Protein AF-A0A154MRH7-F1 (afdb_monomer)

Organism: NCBI:txid546365

Foldseek 3Di:
DDDDDPPPPPLDPDDDAQLSLLCSLVVLQVLAPDDLVRLCVVQVNDSVLSVVSNDSVDDDHDPDLVSVLSSSVSSPDDPVVSVSSSVVSVVRVVVVVVVVVVVVVVVVVPDPDDDDPPPVVVVVVVVVVVVVVVVVVVVVVVPDDDDDDPDDPVVVCVPPPPPPPCPPPPCDVVNVVCVQVVDPVSVVVVVVVVVVVVVVVVVVVVVLVVCCVPPVPCNVVVVCVVCVVVVVVVVVPPDDDPPDDDDD

Nearest PDB structures (foldseek):
  2wus-assembly1_R  TM=6.451E-01  e=1.529E-01  Thermotoga maritima
  4z59-assembly1_A  TM=8.121E-01  e=5.171E-01  Escherichia coli K-12
  2b5a-assembly1_A  TM=7.054E-01  e=3.320E-01  [Bacillus] caldolyticus
  6b9r-assembly1_D  TM=7.618E-01  e=4.629E-01  Streptomyces albus
  4yg7-assembly1_E  TM=7.705E-01  e=1.481E+00  Escherichia coli K-12

Mean predicted aligned error: 17.88 Å

Structure (mmCIF, N/CA/C/O backbone):
data_AF-A0A154MRH7-F1
#
_entry.id   AF-A0A154MRH7-F1
#
loop_
_atom_site.group_PDB
_atom_site.id
_atom_site.type_symbol
_atom_site.label_atom_id
_atom_site.label_alt_id
_atom_site.label_comp_id
_atom_site.label_asym_id
_atom_site.label_entity_id
_atom_site.label_seq_id
_atom_site.pdbx_PDB_ins_code
_atom_site.Cartn_x
_atom_site.Cartn_y
_atom_site.Cartn_z
_atom_site.occupancy
_atom_site.B_iso_or_equiv
_atom_site.auth_seq_id
_atom_site.auth_comp_id
_atom_site.auth_asym_id
_atom_site.auth_atom_id
_atom_site.pdbx_PDB_model_num
ATOM 1 N N . MET A 1 1 ? -8.499 -12.985 -27.531 1.00 32.81 1 MET A N 1
ATOM 2 C CA . MET A 1 1 ? -9.732 -13.651 -27.066 1.00 32.81 1 MET A CA 1
ATOM 3 C C . MET A 1 1 ? -9.938 -13.246 -25.619 1.00 32.81 1 MET A C 1
ATOM 5 O O . MET A 1 1 ? -9.089 -13.548 -24.796 1.00 32.81 1 MET A O 1
ATOM 9 N N . THR A 1 2 ? -10.973 -12.460 -25.346 1.00 36.97 2 THR A N 1
ATOM 10 C CA . THR A 1 2 ? -11.286 -11.882 -24.033 1.00 36.97 2 THR A CA 1
ATOM 11 C C . THR A 1 2 ? -12.357 -12.735 -23.362 1.00 36.97 2 THR A C 1
ATOM 13 O O . THR A 1 2 ? -13.527 -12.674 -23.723 1.00 36.97 2 THR A O 1
ATOM 16 N N . THR A 1 3 ? -11.955 -13.580 -22.420 1.00 36.59 3 THR A N 1
ATOM 17 C CA . THR A 1 3 ? -12.869 -14.328 -21.551 1.00 36.59 3 THR A CA 1
ATOM 18 C C . THR A 1 3 ? -13.294 -13.417 -20.404 1.00 36.59 3 THR A C 1
ATOM 20 O O . THR A 1 3 ? -12.508 -13.132 -19.507 1.00 36.59 3 THR A O 1
ATOM 23 N N . THR A 1 4 ? -14.527 -12.916 -20.452 1.00 37.72 4 THR A N 1
ATOM 24 C CA . THR A 1 4 ? -15.097 -12.053 -19.410 1.00 37.72 4 THR A CA 1
ATOM 25 C C . THR A 1 4 ? -15.820 -12.919 -18.378 1.00 37.72 4 THR A C 1
ATOM 27 O O . THR A 1 4 ? -16.922 -13.402 -18.635 1.00 37.72 4 THR A O 1
ATOM 30 N N . ILE A 1 5 ? -15.204 -13.136 -17.213 1.00 56.84 5 ILE A N 1
ATOM 31 C CA . ILE A 1 5 ? -15.863 -13.738 -16.046 1.00 56.84 5 ILE A CA 1
ATOM 32 C C . ILE A 1 5 ? -16.550 -12.602 -15.263 1.00 56.84 5 ILE A C 1
ATOM 34 O O . ILE A 1 5 ? -15.882 -11.645 -14.864 1.00 56.84 5 ILE A O 1
ATOM 38 N N . PRO A 1 6 ? -17.877 -12.648 -15.045 1.00 42.94 6 PRO A N 1
ATOM 39 C CA . PRO A 1 6 ? -18.600 -11.573 -14.374 1.00 42.94 6 PRO A CA 1
ATOM 40 C C . PRO A 1 6 ? -18.195 -11.497 -12.896 1.00 42.94 6 PRO A C 1
ATOM 42 O O . PRO A 1 6 ? -18.484 -12.399 -12.113 1.00 42.94 6 PRO A O 1
ATOM 45 N N . GLY A 1 7 ? -17.521 -10.408 -12.522 1.00 57.69 7 GLY A N 1
ATOM 46 C CA . GLY A 1 7 ? -17.057 -10.142 -11.155 1.00 57.69 7 GLY A CA 1
ATOM 47 C C . GLY A 1 7 ? -15.536 -10.105 -10.991 1.00 57.69 7 GLY A C 1
ATOM 48 O O . GLY A 1 7 ? -15.064 -9.625 -9.962 1.00 57.69 7 GLY A O 1
ATOM 49 N N . GLU A 1 8 ? -14.767 -10.531 -11.995 1.00 58.28 8 GLU A N 1
ATOM 50 C CA . GLU A 1 8 ? -13.346 -10.194 -12.074 1.00 58.28 8 GLU A CA 1
ATOM 51 C C . GLU A 1 8 ? -13.219 -8.772 -12.616 1.00 58.28 8 GLU A C 1
ATOM 53 O O . GLU A 1 8 ? -13.644 -8.471 -13.731 1.00 58.28 8 GLU A O 1
ATOM 58 N N . GLN A 1 9 ? -12.660 -7.872 -11.807 1.00 59.12 9 GLN A N 1
ATOM 59 C CA . GLN A 1 9 ? -12.260 -6.555 -12.283 1.00 59.12 9 GLN A CA 1
ATOM 60 C C . GLN A 1 9 ? -11.291 -6.759 -13.448 1.00 59.12 9 GLN A C 1
ATOM 62 O O . GLN A 1 9 ? -10.183 -7.271 -13.270 1.00 59.12 9 GLN A O 1
ATOM 67 N N . GLN A 1 10 ? -11.737 -6.396 -14.649 1.00 65.88 10 GLN A N 1
ATOM 68 C CA . GLN A 1 10 ? -10.941 -6.453 -15.864 1.00 65.88 10 GLN A CA 1
ATOM 69 C C . GLN A 1 10 ? -9.913 -5.317 -15.818 1.00 65.88 10 GLN A C 1
ATOM 71 O O . GLN A 1 10 ? -10.060 -4.283 -16.464 1.00 65.88 10 GLN A O 1
ATOM 76 N N . LEU A 1 11 ? -8.889 -5.486 -14.982 1.00 72.19 11 LEU A N 1
ATOM 77 C CA . LEU A 1 11 ? -7.717 -4.627 -14.968 1.00 72.19 11 LEU A CA 1
ATOM 78 C C . LEU A 1 11 ? -7.008 -4.796 -16.311 1.00 72.19 11 LEU A C 1
ATOM 80 O O . LEU A 1 11 ? -6.511 -5.869 -16.648 1.00 72.19 11 LEU A O 1
ATOM 84 N N . VAL A 1 12 ? -7.015 -3.730 -17.107 1.00 79.62 12 VAL A N 1
ATOM 85 C CA . VAL A 1 12 ? -6.275 -3.672 -18.366 1.00 79.62 12 VAL A CA 1
ATOM 86 C C . VAL A 1 12 ? -4.794 -3.515 -18.024 1.00 79.62 12 VAL A C 1
ATOM 88 O O . VAL A 1 12 ? -4.348 -2.439 -17.612 1.00 79.62 12 VAL A O 1
ATOM 91 N N . PHE A 1 13 ? -4.046 -4.612 -18.147 1.00 84.50 13 PHE A N 1
ATOM 92 C CA . PHE A 1 13 ? -2.605 -4.672 -17.903 1.00 84.50 13 PHE A CA 1
ATOM 93 C C . PHE A 1 13 ? -1.824 -4.243 -19.148 1.00 84.50 13 PHE A C 1
ATOM 95 O O . PHE A 1 13 ? -1.143 -5.053 -19.767 1.00 84.50 13 PHE A O 1
ATOM 102 N N . ASP A 1 14 ? -1.920 -2.960 -19.493 1.00 90.00 14 ASP A N 1
ATOM 103 C CA . ASP A 1 14 ? -1.129 -2.355 -20.565 1.00 90.00 14 ASP A CA 1
ATOM 104 C C . ASP A 1 14 ? -0.216 -1.260 -19.999 1.00 90.00 14 ASP A C 1
ATOM 106 O O . ASP A 1 14 ? -0.658 -0.377 -19.256 1.00 90.00 14 ASP A O 1
ATOM 110 N N . ALA A 1 15 ? 1.071 -1.358 -20.334 1.00 91.69 15 ALA A N 1
ATOM 111 C CA . ALA A 1 15 ? 2.103 -0.362 -20.068 1.00 91.69 15 ALA A CA 1
ATOM 112 C C . ALA A 1 15 ? 3.249 -0.531 -21.080 1.00 91.69 15 ALA A C 1
ATOM 114 O O . ALA A 1 15 ? 3.762 -1.634 -21.295 1.00 91.69 15 ALA A O 1
ATOM 115 N N . SER A 1 16 ? 3.619 0.574 -21.717 1.00 94.31 16 SER A N 1
ATOM 116 C CA . SER A 1 16 ? 4.621 0.667 -22.779 1.00 94.31 16 SER A CA 1
ATOM 117 C C . SER A 1 16 ? 5.978 1.176 -22.286 1.00 94.31 16 SER A C 1
ATOM 119 O O . SER A 1 16 ? 6.998 0.853 -22.897 1.00 94.31 16 SER A O 1
ATOM 121 N N . ASP A 1 17 ? 6.015 1.893 -21.158 1.00 95.56 17 ASP A N 1
ATOM 122 C CA . ASP A 1 17 ? 7.236 2.420 -20.545 1.00 95.56 17 ASP A CA 1
ATOM 123 C C . ASP A 1 17 ? 7.300 2.183 -19.015 1.00 95.56 17 ASP A C 1
ATOM 125 O O . ASP A 1 17 ? 6.410 1.599 -18.389 1.00 95.56 17 ASP A O 1
ATOM 129 N N . ALA A 1 18 ? 8.393 2.647 -18.399 1.00 95.62 18 ALA A N 1
ATOM 130 C CA . ALA A 1 18 ? 8.609 2.586 -16.954 1.00 95.62 18 ALA A CA 1
ATOM 131 C C . ALA A 1 18 ? 7.584 3.396 -16.136 1.00 95.62 18 ALA A C 1
ATOM 133 O O . ALA A 1 18 ? 7.201 2.989 -15.036 1.00 95.62 18 ALA A O 1
ATOM 134 N N . THR A 1 19 ? 7.174 4.551 -16.652 1.00 95.75 19 THR A N 1
ATOM 135 C CA . THR A 1 19 ? 6.260 5.499 -16.009 1.00 95.75 19 THR A CA 1
ATOM 136 C C . THR A 1 19 ? 4.840 4.942 -15.975 1.00 95.75 19 THR A C 1
ATOM 138 O O . THR A 1 19 ? 4.201 4.923 -14.925 1.00 95.75 19 THR A O 1
ATOM 141 N N . GLU A 1 20 ? 4.371 4.402 -17.095 1.00 95.94 20 GLU A N 1
ATOM 142 C CA . GLU A 1 20 ? 3.106 3.699 -17.261 1.00 95.94 20 GLU A CA 1
ATOM 143 C C . GLU A 1 20 ? 3.070 2.429 -16.414 1.00 95.94 20 GLU A C 1
ATOM 145 O O . GLU A 1 20 ? 2.041 2.131 -15.808 1.00 95.94 20 GLU A O 1
ATOM 150 N N . PHE A 1 21 ? 4.196 1.717 -16.282 1.00 97.25 21 PHE A N 1
ATOM 151 C CA . PHE A 1 21 ? 4.293 0.582 -15.364 1.00 97.25 21 PHE A CA 1
ATOM 152 C C . PHE A 1 21 ? 4.095 1.005 -13.903 1.00 97.25 21 PHE A C 1
ATOM 154 O O . PHE A 1 21 ? 3.341 0.374 -13.163 1.00 97.25 21 PHE A O 1
ATOM 161 N N . ARG A 1 22 ? 4.719 2.105 -13.473 1.00 97.06 22 ARG A N 1
ATOM 162 C CA . ARG A 1 22 ? 4.507 2.666 -12.127 1.00 97.06 22 ARG A CA 1
ATOM 163 C C . ARG A 1 22 ? 3.073 3.157 -11.941 1.00 97.06 22 ARG A C 1
ATOM 165 O O . ARG A 1 22 ? 2.478 2.898 -10.900 1.00 97.06 22 ARG A O 1
ATOM 172 N N . ALA A 1 23 ? 2.481 3.777 -12.961 1.00 95.94 23 ALA A N 1
ATOM 173 C CA . ALA A 1 23 ? 1.078 4.181 -12.948 1.00 95.94 23 ALA A CA 1
ATOM 174 C C . ALA A 1 23 ? 0.130 2.972 -12.858 1.00 95.94 23 ALA A C 1
ATOM 176 O O . ALA A 1 23 ? -0.886 3.032 -12.167 1.00 95.94 23 ALA A O 1
ATOM 177 N N . LEU A 1 24 ? 0.462 1.848 -13.502 1.00 96.94 24 LEU A N 1
ATOM 178 C CA . LEU A 1 24 ? -0.246 0.576 -13.344 1.00 96.94 24 LEU A CA 1
ATOM 179 C C . LEU A 1 24 ? -0.170 0.073 -11.895 1.00 96.94 24 LEU A C 1
ATOM 181 O O . LEU A 1 24 ? -1.204 -0.270 -11.326 1.00 96.94 24 LEU A O 1
ATOM 185 N N . LEU A 1 25 ? 1.010 0.095 -11.265 1.00 97.44 25 LEU A N 1
ATOM 186 C CA . LEU A 1 25 ? 1.150 -0.245 -9.841 1.00 97.44 25 LEU A CA 1
ATOM 187 C C . LEU A 1 25 ? 0.357 0.710 -8.934 1.00 97.44 25 LEU A C 1
ATOM 189 O O . LEU A 1 25 ? -0.222 0.268 -7.943 1.00 97.44 25 LEU A O 1
ATOM 193 N N . GLY A 1 26 ? 0.294 1.997 -9.283 1.00 96.75 26 GLY A N 1
ATOM 194 C CA . GLY A 1 26 ? -0.527 2.996 -8.599 1.00 96.75 26 GLY A CA 1
ATOM 195 C C . GLY A 1 26 ? -2.025 2.696 -8.681 1.00 96.75 26 GLY A C 1
ATOM 196 O O . GLY A 1 26 ? -2.709 2.764 -7.663 1.00 96.75 26 GLY A O 1
ATOM 197 N N . ARG A 1 27 ? -2.526 2.284 -9.853 1.00 96.12 27 ARG A N 1
ATOM 198 C CA . ARG A 1 27 ? -3.922 1.841 -10.038 1.00 96.12 27 ARG A CA 1
ATOM 199 C C . ARG A 1 27 ? -4.232 0.589 -9.217 1.00 96.12 27 ARG A C 1
ATOM 201 O O . ARG A 1 27 ? -5.186 0.588 -8.451 1.00 96.12 27 ARG A O 1
ATOM 208 N N . ILE A 1 28 ? -3.361 -0.422 -9.285 1.00 96.50 28 ILE A N 1
ATOM 209 C CA . ILE A 1 28 ? -3.472 -1.647 -8.474 1.00 96.50 28 ILE A CA 1
ATOM 210 C C . ILE A 1 28 ? -3.523 -1.324 -6.972 1.00 96.50 28 ILE A C 1
ATOM 212 O O . ILE A 1 28 ? -4.264 -1.953 -6.218 1.00 96.50 28 ILE A O 1
ATOM 216 N N . LEU A 1 29 ? -2.728 -0.351 -6.518 1.00 96.62 29 LEU A N 1
ATOM 217 C CA . LEU A 1 29 ? -2.750 0.097 -5.129 1.00 96.62 29 LEU A CA 1
ATOM 218 C C . LEU A 1 29 ? -4.045 0.839 -4.777 1.00 96.62 29 LEU A C 1
ATOM 220 O O . LEU A 1 29 ? -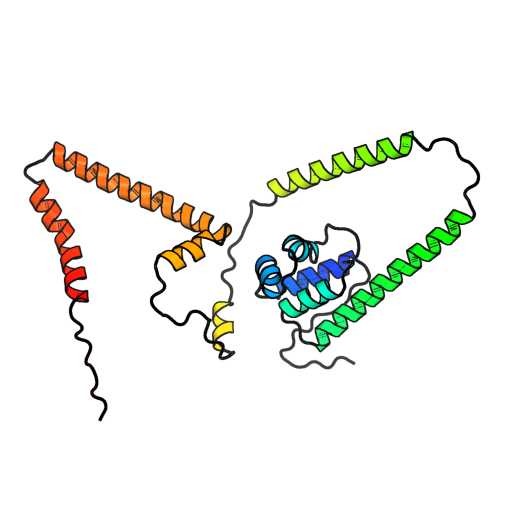4.562 0.631 -3.684 1.00 96.62 29 LEU A O 1
ATOM 224 N N . ALA A 1 30 ? -4.553 1.691 -5.668 1.00 95.50 30 ALA A N 1
ATOM 225 C CA . ALA A 1 30 ? -5.795 2.433 -5.457 1.00 95.50 30 ALA A CA 1
ATOM 226 C C . ALA A 1 30 ? -7.013 1.502 -5.325 1.00 95.50 30 ALA A C 1
ATOM 228 O O . ALA A 1 30 ? -7.899 1.771 -4.516 1.00 95.50 30 ALA A O 1
ATOM 229 N N . ASP A 1 31 ? -7.013 0.385 -6.056 1.00 94.69 31 ASP A N 1
ATOM 230 C CA . ASP A 1 31 ? -8.055 -0.646 -5.974 1.00 94.69 31 ASP A CA 1
ATOM 231 C C . ASP A 1 31 ? -7.903 -1.554 -4.736 1.00 94.69 31 ASP A C 1
ATOM 233 O O . ASP A 1 31 ? -8.844 -2.234 -4.319 1.00 94.69 31 ASP A O 1
ATOM 237 N N . SER A 1 32 ? -6.720 -1.564 -4.116 1.00 94.94 32 SER A N 1
ATOM 238 C CA . SER A 1 32 ? -6.425 -2.367 -2.931 1.00 94.94 32 SER A CA 1
ATOM 239 C C . SER A 1 32 ? -6.956 -1.707 -1.647 1.00 94.94 32 SER A C 1
ATOM 241 O O . SER A 1 32 ? -6.789 -0.508 -1.432 1.00 94.94 32 SER A O 1
ATOM 243 N N . PRO A 1 33 ? -7.501 -2.487 -0.690 1.00 94.56 33 PRO A N 1
ATOM 244 C CA . PRO A 1 33 ? -7.924 -1.966 0.613 1.00 94.56 33 PRO A CA 1
ATOM 245 C C . PRO A 1 33 ? -6.748 -1.651 1.559 1.00 94.56 33 PRO A C 1
ATOM 247 O O . PRO A 1 33 ? -6.967 -1.240 2.701 1.00 94.56 33 PRO A O 1
ATOM 250 N N . LEU A 1 34 ? -5.505 -1.907 1.138 1.00 95.44 34 LEU A N 1
ATOM 251 C CA . LEU A 1 34 ? -4.301 -1.757 1.953 1.00 95.44 34 LEU A CA 1
ATOM 252 C C . LEU A 1 34 ? -3.495 -0.520 1.558 1.00 95.44 34 LEU A C 1
ATOM 254 O O . LEU A 1 34 ? -3.206 -0.294 0.388 1.00 95.44 34 LEU A O 1
ATOM 258 N N . SER A 1 35 ? -3.024 0.213 2.564 1.00 97.25 35 SER A N 1
ATOM 259 C CA . SER A 1 35 ? -2.021 1.269 2.396 1.00 97.25 35 SER A CA 1
ATOM 260 C C . SER A 1 35 ? -0.609 0.702 2.179 1.00 97.25 35 SER A C 1
ATOM 262 O O . SER A 1 35 ? -0.293 -0.393 2.649 1.00 97.25 35 SER A O 1
ATOM 264 N N . CYS A 1 36 ? 0.299 1.487 1.580 1.00 97.62 36 CYS A N 1
ATOM 265 C CA . CYS A 1 36 ? 1.721 1.125 1.435 1.00 97.62 36 CYS A CA 1
ATOM 266 C C . CYS A 1 36 ? 2.376 0.692 2.759 1.00 97.62 36 CYS A C 1
ATOM 268 O O . CYS A 1 36 ? 3.171 -0.246 2.783 1.00 97.62 36 CYS A O 1
ATOM 270 N N . GLY A 1 37 ? 2.030 1.344 3.876 1.00 96.06 37 GLY A N 1
ATOM 271 C CA . GLY A 1 37 ? 2.538 0.968 5.199 1.00 96.06 37 GLY A CA 1
ATOM 272 C C . GLY A 1 37 ? 2.095 -0.436 5.622 1.00 96.06 37 GLY A C 1
ATOM 273 O O . GLY A 1 37 ? 2.907 -1.222 6.100 1.00 96.06 37 GLY A O 1
ATOM 274 N N . GLN A 1 38 ? 0.831 -0.787 5.378 1.00 97.00 38 GLN A N 1
ATOM 275 C CA . GLN A 1 38 ? 0.314 -2.133 5.646 1.00 97.00 38 GLN A CA 1
ATOM 276 C C . GLN A 1 38 ? 0.911 -3.175 4.695 1.00 97.00 38 GLN A C 1
ATOM 278 O O . GLN A 1 38 ? 1.210 -4.284 5.128 1.00 97.00 38 GLN A O 1
ATOM 283 N N . ILE A 1 39 ? 1.130 -2.823 3.425 1.00 97.88 39 ILE A N 1
ATOM 284 C CA . ILE A 1 39 ? 1.801 -3.692 2.448 1.00 97.88 39 ILE A CA 1
ATOM 285 C C . ILE A 1 39 ? 3.235 -3.995 2.892 1.00 97.88 39 ILE A C 1
ATOM 287 O O . ILE A 1 39 ? 3.648 -5.154 2.857 1.00 97.88 39 ILE A O 1
ATOM 291 N N . SER A 1 40 ? 3.971 -2.992 3.376 1.00 98.06 40 SER A N 1
ATOM 292 C CA . SER A 1 40 ? 5.319 -3.170 3.930 1.00 98.06 40 SER A CA 1
ATOM 293 C C . SER A 1 40 ? 5.325 -4.163 5.094 1.00 98.06 40 SER A C 1
ATOM 295 O O . SER A 1 40 ? 6.101 -5.113 5.074 1.00 98.06 40 SER A O 1
ATOM 297 N N . ILE A 1 41 ? 4.395 -4.029 6.045 1.00 97.31 41 ILE A N 1
ATOM 298 C CA . ILE A 1 41 ? 4.267 -4.965 7.175 1.00 97.31 41 ILE A CA 1
ATOM 299 C C . ILE A 1 41 ? 3.900 -6.376 6.690 1.00 97.31 41 ILE A C 1
ATOM 301 O O . ILE A 1 41 ? 4.494 -7.355 7.130 1.00 97.31 41 ILE A O 1
ATOM 305 N N . LYS A 1 42 ? 2.942 -6.490 5.762 1.00 96.88 42 LYS A N 1
ATOM 306 C CA . LYS A 1 42 ? 2.430 -7.775 5.258 1.00 96.88 42 LYS A CA 1
ATOM 307 C C . LYS A 1 42 ? 3.472 -8.565 4.465 1.00 96.88 42 LYS A C 1
ATOM 309 O O . LYS A 1 42 ? 3.446 -9.790 4.478 1.00 96.88 42 LYS A O 1
ATOM 314 N N . THR A 1 43 ? 4.350 -7.874 3.746 1.00 97.38 43 THR A N 1
ATOM 315 C CA . THR A 1 43 ? 5.355 -8.492 2.864 1.00 97.38 43 THR A CA 1
ATOM 316 C C . THR A 1 43 ? 6.750 -8.550 3.473 1.00 97.38 43 THR A C 1
ATOM 318 O O . THR A 1 43 ? 7.601 -9.262 2.951 1.00 97.38 43 THR A O 1
ATOM 321 N N . GLY A 1 44 ? 7.009 -7.789 4.539 1.00 96.69 44 GLY A N 1
ATOM 322 C CA . GLY A 1 44 ? 8.345 -7.607 5.103 1.00 96.69 44 GLY A CA 1
ATOM 323 C C . GLY A 1 44 ? 9.265 -6.710 4.265 1.00 96.69 44 GLY A C 1
ATOM 324 O O . GLY A 1 44 ? 10.441 -6.582 4.597 1.00 96.69 44 GLY A O 1
ATOM 325 N N . MET A 1 45 ? 8.776 -6.079 3.187 1.00 97.69 45 MET A N 1
ATOM 326 C CA . MET A 1 45 ? 9.603 -5.163 2.394 1.00 97.69 45 MET A CA 1
ATOM 327 C C . MET A 1 45 ? 9.820 -3.827 3.123 1.00 97.69 45 MET A C 1
ATOM 329 O O . MET A 1 45 ? 8.927 -3.386 3.858 1.00 97.69 45 MET A O 1
ATOM 333 N N . PRO A 1 46 ? 10.950 -3.127 2.897 1.00 97.94 46 PRO A N 1
ATOM 334 C CA . PRO A 1 46 ? 11.186 -1.817 3.494 1.00 97.94 46 PRO A CA 1
ATOM 335 C C . PRO A 1 46 ? 10.055 -0.836 3.181 1.00 97.94 46 PRO A C 1
ATOM 337 O O . PRO A 1 46 ? 9.552 -0.778 2.057 1.00 97.94 46 PRO A O 1
ATOM 340 N N . ARG A 1 47 ? 9.670 -0.018 4.167 1.00 97.50 47 ARG A N 1
ATOM 341 C CA . ARG A 1 47 ? 8.575 0.950 4.002 1.00 97.50 47 ARG A CA 1
ATOM 342 C C . ARG A 1 47 ? 8.838 1.902 2.836 1.00 97.50 47 ARG A C 1
ATOM 344 O O . ARG A 1 47 ? 7.937 2.139 2.042 1.00 97.50 47 ARG A O 1
ATOM 351 N N . SER A 1 48 ? 10.073 2.382 2.686 1.00 96.88 48 SER A N 1
ATOM 352 C CA . SER A 1 48 ? 10.487 3.227 1.558 1.00 96.88 48 SER A CA 1
ATOM 353 C C . SER A 1 48 ? 10.264 2.559 0.196 1.00 96.88 48 SER A C 1
ATOM 355 O O . SER A 1 48 ? 9.822 3.233 -0.730 1.00 96.88 48 SER A O 1
ATOM 357 N N . THR A 1 49 ? 10.491 1.247 0.084 1.00 97.75 49 THR A N 1
ATOM 358 C CA . THR A 1 49 ? 10.219 0.460 -1.129 1.00 97.75 49 THR A CA 1
ATOM 359 C C . THR A 1 49 ? 8.729 0.419 -1.452 1.00 97.75 49 THR A C 1
ATOM 361 O O . THR A 1 49 ? 8.334 0.668 -2.586 1.00 97.75 49 THR A O 1
ATOM 364 N N . ALA A 1 50 ? 7.880 0.163 -0.454 1.00 98.12 50 ALA A N 1
ATOM 365 C CA . ALA A 1 50 ? 6.434 0.095 -0.666 1.00 98.12 50 ALA A CA 1
ATOM 366 C C . ALA A 1 50 ? 5.836 1.429 -1.157 1.00 98.12 50 ALA A C 1
ATOM 368 O O . ALA A 1 50 ? 4.849 1.420 -1.890 1.00 98.12 50 ALA A O 1
ATOM 369 N N . TYR A 1 51 ? 6.425 2.568 -0.769 1.00 98.00 51 TYR A N 1
ATOM 370 C CA . TYR A 1 51 ? 6.037 3.888 -1.282 1.00 98.00 51 TYR A CA 1
ATOM 371 C C . TYR A 1 51 ? 6.658 4.215 -2.645 1.00 98.00 51 TYR A C 1
ATOM 373 O O . TYR A 1 51 ? 6.027 4.907 -3.434 1.00 98.00 51 TYR A O 1
ATOM 381 N N . SER A 1 52 ? 7.873 3.741 -2.938 1.00 97.25 52 SER A N 1
ATOM 382 C CA . SER A 1 52 ? 8.582 4.087 -4.177 1.00 97.25 52 SER A CA 1
ATOM 383 C C . SER A 1 52 ? 8.158 3.266 -5.396 1.00 97.25 52 SER A C 1
ATOM 385 O O . SER A 1 52 ? 8.404 3.700 -6.522 1.00 97.25 52 SER A O 1
ATOM 387 N N . LEU A 1 53 ? 7.544 2.097 -5.190 1.00 97.38 53 LEU A N 1
ATOM 388 C CA . LEU A 1 53 ? 7.033 1.232 -6.258 1.00 97.38 53 LEU A CA 1
ATOM 389 C C . LEU A 1 53 ? 5.932 1.897 -7.111 1.00 97.38 53 LEU A C 1
ATOM 391 O O . LEU A 1 53 ? 6.099 1.935 -8.329 1.00 97.38 53 LEU A O 1
ATOM 395 N N . PRO A 1 54 ? 4.844 2.443 -6.529 1.00 97.75 54 PRO A N 1
ATOM 396 C CA . PRO A 1 54 ? 3.786 3.114 -7.293 1.00 97.75 54 PRO A CA 1
ATOM 397 C C . PRO A 1 54 ? 4.099 4.583 -7.639 1.00 97.75 54 PRO A C 1
ATOM 399 O O . PRO A 1 54 ? 3.288 5.244 -8.282 1.00 97.75 54 PRO A O 1
ATOM 402 N N . ASP A 1 55 ? 5.235 5.125 -7.191 1.00 97.25 55 ASP A N 1
ATOM 403 C CA . ASP A 1 55 ? 5.587 6.536 -7.373 1.00 97.25 55 ASP A CA 1
ATOM 404 C C . ASP A 1 55 ? 6.017 6.820 -8.819 1.00 97.25 55 ASP A C 1
ATOM 406 O O . ASP A 1 55 ? 7.101 6.413 -9.240 1.00 97.25 55 ASP A O 1
ATOM 410 N N . THR A 1 56 ? 5.184 7.530 -9.579 1.00 96.62 56 THR A N 1
ATOM 411 C CA . THR A 1 56 ? 5.443 7.893 -10.981 1.00 96.62 56 THR A CA 1
ATOM 412 C C . THR A 1 56 ? 6.505 8.978 -11.145 1.00 96.62 56 THR A C 1
ATOM 414 O O . THR A 1 56 ? 7.025 9.139 -12.245 1.00 96.62 56 THR A O 1
ATOM 417 N N . LYS A 1 57 ? 6.871 9.704 -10.078 1.00 95.31 57 LYS A N 1
ATOM 418 C CA . LYS A 1 57 ? 7.892 10.763 -10.148 1.00 95.31 57 LYS A CA 1
ATOM 419 C C . LYS A 1 57 ? 9.305 10.207 -10.294 1.00 95.31 57 LYS A C 1
ATOM 421 O O . LYS A 1 57 ? 10.204 10.911 -10.745 1.00 95.31 57 LYS A O 1
ATOM 426 N N . ARG A 1 58 ? 9.529 8.957 -9.884 1.00 92.38 58 ARG A N 1
ATOM 427 C CA . ARG A 1 58 ? 10.850 8.332 -9.965 1.00 92.38 58 ARG A CA 1
ATOM 428 C C . ARG A 1 58 ? 11.067 7.724 -11.350 1.00 92.38 58 ARG A C 1
ATOM 430 O O . ARG A 1 58 ? 10.253 6.904 -11.778 1.00 92.38 58 ARG A O 1
ATOM 437 N N . PRO A 1 59 ? 12.191 8.034 -12.012 1.00 91.62 59 PRO A N 1
ATOM 438 C CA . PRO A 1 59 ? 12.505 7.436 -13.297 1.00 91.62 59 PRO A CA 1
ATOM 439 C C . PRO A 1 59 ? 12.878 5.953 -13.147 1.00 91.62 59 PRO A C 1
ATOM 441 O O . PRO A 1 59 ? 13.446 5.525 -12.138 1.00 91.62 59 PRO A O 1
ATOM 444 N N . GLY A 1 60 ? 12.597 5.172 -14.191 1.00 92.94 60 GLY A N 1
ATOM 445 C CA . GLY A 1 60 ? 13.079 3.796 -14.346 1.00 92.94 60 GLY A CA 1
ATOM 446 C C . GLY A 1 60 ? 12.240 2.719 -13.653 1.00 92.94 60 GLY A C 1
ATOM 447 O O . GLY A 1 60 ? 11.466 2.984 -12.732 1.00 92.94 60 GLY A O 1
ATOM 448 N N . LEU A 1 61 ? 12.391 1.475 -14.115 1.00 95.94 61 LEU A N 1
ATOM 449 C CA . LEU A 1 61 ? 11.685 0.325 -13.550 1.00 95.94 61 LEU A CA 1
ATOM 450 C C . LEU A 1 61 ? 12.255 -0.079 -12.179 1.00 95.94 61 LEU A C 1
ATOM 452 O O . LEU A 1 61 ? 13.453 0.084 -11.935 1.00 95.94 61 LEU A O 1
ATOM 456 N N . PRO A 1 62 ? 11.427 -0.661 -11.292 1.00 96.19 62 PRO A N 1
ATOM 457 C CA . PRO A 1 62 ? 11.919 -1.312 -10.083 1.00 96.19 62 PRO A CA 1
ATOM 458 C C . PRO A 1 62 ? 12.930 -2.410 -10.429 1.00 96.19 62 PRO A C 1
ATOM 460 O O . PRO A 1 62 ? 12.634 -3.263 -11.262 1.00 96.19 62 PRO A O 1
ATOM 463 N N . SER A 1 63 ? 14.098 -2.411 -9.780 1.00 95.62 63 SER A N 1
ATOM 464 C CA . SER A 1 63 ? 15.182 -3.360 -10.085 1.00 95.62 63 SER A CA 1
ATOM 465 C C . SER A 1 63 ? 14.936 -4.775 -9.561 1.00 95.62 63 SER A C 1
ATOM 467 O O . SER A 1 63 ? 15.489 -5.728 -10.097 1.00 95.62 63 SER A O 1
ATOM 469 N N . ASN A 1 64 ? 14.151 -4.924 -8.490 1.00 97.00 64 ASN A N 1
ATOM 470 C CA . ASN A 1 64 ? 13.944 -6.212 -7.835 1.00 97.00 64 ASN A CA 1
ATOM 471 C C . ASN A 1 64 ? 12.555 -6.791 -8.188 1.00 97.00 64 ASN A C 1
ATOM 473 O O . ASN A 1 64 ? 11.548 -6.262 -7.700 1.00 97.00 64 ASN A O 1
ATOM 477 N N . PRO A 1 65 ? 12.479 -7.879 -8.981 1.00 97.56 65 PRO A N 1
ATOM 478 C CA . PRO A 1 65 ? 11.206 -8.485 -9.375 1.00 97.56 65 PRO A CA 1
ATOM 479 C C . PRO A 1 65 ? 10.437 -9.092 -8.198 1.00 97.56 65 PRO A C 1
ATOM 481 O O . PRO A 1 65 ? 9.206 -9.063 -8.192 1.00 97.56 65 PRO A O 1
ATOM 484 N N . ASP A 1 66 ? 11.130 -9.598 -7.176 1.00 98.06 66 ASP A N 1
ATOM 485 C CA . ASP A 1 66 ? 10.488 -10.219 -6.016 1.00 98.06 66 ASP A CA 1
ATOM 486 C C . ASP A 1 66 ? 9.716 -9.187 -5.193 1.00 98.06 66 ASP A C 1
ATOM 488 O O . ASP A 1 66 ? 8.638 -9.479 -4.675 1.00 98.06 66 ASP A O 1
ATOM 492 N N . GLN A 1 67 ? 10.219 -7.949 -5.129 1.00 97.75 67 GLN A N 1
ATOM 493 C CA . GLN A 1 67 ? 9.521 -6.843 -4.469 1.00 97.75 67 GLN A CA 1
ATOM 494 C C . GLN A 1 67 ? 8.251 -6.451 -5.225 1.00 97.75 67 GLN A C 1
ATOM 496 O O . GLN A 1 67 ? 7.212 -6.255 -4.596 1.00 97.75 67 GLN A O 1
ATOM 501 N N . VAL A 1 68 ? 8.307 -6.395 -6.560 1.00 98.19 68 VAL A N 1
ATOM 502 C CA . VAL A 1 68 ? 7.126 -6.133 -7.397 1.00 98.19 68 VAL A CA 1
ATOM 503 C C . VAL A 1 68 ? 6.089 -7.236 -7.192 1.00 98.19 68 VAL A C 1
ATOM 505 O O . VAL A 1 68 ? 4.942 -6.938 -6.863 1.00 98.19 68 VAL A O 1
ATOM 508 N N . ARG A 1 69 ? 6.504 -8.508 -7.279 1.00 98.38 69 ARG A N 1
ATOM 509 C CA . ARG A 1 69 ? 5.647 -9.681 -7.056 1.00 98.38 69 ARG A CA 1
ATOM 510 C C . ARG A 1 69 ? 5.000 -9.663 -5.671 1.00 98.38 69 ARG A C 1
ATOM 512 O O . ARG A 1 69 ? 3.796 -9.885 -5.546 1.00 98.38 69 ARG A O 1
ATOM 519 N N . ALA A 1 70 ? 5.781 -9.400 -4.624 1.00 98.19 70 ALA A N 1
ATOM 520 C CA . ALA A 1 70 ? 5.283 -9.328 -3.255 1.00 98.19 70 ALA A CA 1
ATOM 521 C C . ALA A 1 70 ? 4.277 -8.182 -3.076 1.00 98.19 70 ALA A C 1
ATOM 523 O O . ALA A 1 70 ? 3.252 -8.373 -2.420 1.00 98.19 70 ALA A O 1
ATOM 524 N N . PHE A 1 71 ? 4.535 -7.025 -3.691 1.00 98.50 71 PHE A N 1
ATOM 525 C CA . PHE A 1 71 ? 3.644 -5.866 -3.666 1.00 98.50 71 PHE A CA 1
ATOM 526 C C . PHE A 1 71 ? 2.286 -6.187 -4.299 1.00 98.50 71 PHE A C 1
ATOM 528 O O . PHE A 1 71 ? 1.260 -6.065 -3.633 1.00 98.50 71 PHE A O 1
ATOM 535 N N . VAL A 1 72 ? 2.264 -6.686 -5.539 1.00 98.00 72 VAL A N 1
ATOM 536 C CA . VAL 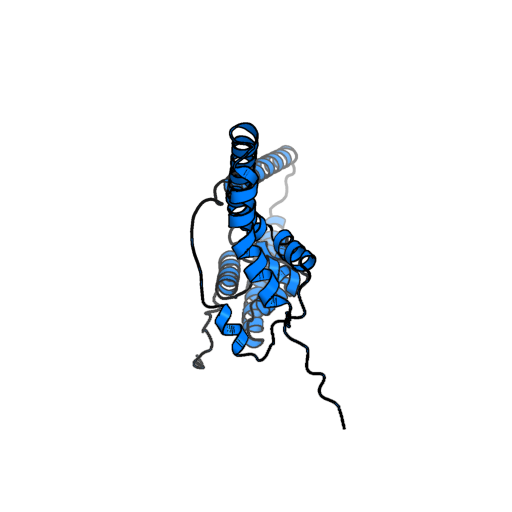A 1 72 ? 1.000 -6.990 -6.235 1.00 98.00 72 VAL A CA 1
ATOM 537 C C . VAL A 1 72 ? 0.225 -8.130 -5.576 1.00 98.00 72 VAL A C 1
ATOM 539 O O . VAL A 1 72 ? -1.000 -8.070 -5.466 1.00 98.00 72 VAL A O 1
ATOM 542 N N . LYS A 1 73 ? 0.931 -9.127 -5.028 1.00 98.06 73 LYS A N 1
ATOM 543 C CA . LYS A 1 73 ? 0.328 -10.191 -4.216 1.00 98.06 73 LYS A CA 1
ATOM 544 C C . LYS A 1 73 ? -0.307 -9.634 -2.941 1.00 98.06 73 LYS A C 1
ATOM 546 O O . LYS A 1 73 ? -1.371 -10.089 -2.524 1.00 98.06 73 LYS A O 1
ATOM 551 N N . ALA A 1 74 ? 0.328 -8.652 -2.302 1.00 97.75 74 ALA A N 1
ATOM 552 C CA . ALA A 1 74 ? -0.217 -8.017 -1.109 1.00 97.75 74 ALA A CA 1
ATOM 553 C C . ALA A 1 74 ? -1.492 -7.222 -1.406 1.00 97.75 74 ALA A C 1
ATOM 555 O O . ALA A 1 74 ? -2.407 -7.299 -0.580 1.00 97.75 74 ALA A O 1
ATOM 556 N N . CYS A 1 75 ? -1.557 -6.563 -2.570 1.00 97.19 75 CYS A N 1
ATOM 557 C CA . CYS A 1 75 ? -2.732 -5.854 -3.092 1.00 97.19 75 CYS A CA 1
ATOM 558 C C . CYS A 1 75 ? -3.917 -6.774 -3.430 1.00 97.19 75 CYS A C 1
ATOM 560 O O . CYS A 1 75 ? -5.020 -6.283 -3.634 1.00 97.19 75 CYS A O 1
ATOM 562 N N . GLY A 1 76 ? -3.722 -8.097 -3.432 1.00 95.81 76 GLY A N 1
ATOM 563 C CA . GLY A 1 76 ? -4.806 -9.068 -3.598 1.00 95.81 76 GLY A CA 1
ATOM 564 C C . GLY A 1 76 ? -5.057 -9.512 -5.037 1.00 95.81 76 GLY A C 1
ATOM 565 O O . GLY A 1 76 ? -6.115 -10.076 -5.300 1.00 95.81 76 GLY A O 1
ATOM 566 N N . LEU A 1 77 ? -4.103 -9.297 -5.949 1.00 95.50 77 LEU A N 1
ATOM 567 C CA . LEU A 1 77 ? -4.197 -9.829 -7.310 1.00 95.50 77 LEU A CA 1
ATOM 568 C C . LEU A 1 77 ? -4.207 -11.364 -7.303 1.00 95.50 77 LEU A C 1
ATOM 570 O O . LEU A 1 77 ? -3.544 -12.006 -6.479 1.00 95.50 77 LEU A O 1
ATOM 574 N N . THR A 1 78 ? -4.945 -11.955 -8.245 1.00 94.25 78 THR A N 1
ATOM 575 C CA . THR A 1 78 ? -4.958 -13.410 -8.451 1.00 94.25 78 THR A CA 1
ATOM 576 C C . THR A 1 78 ? -3.607 -13.888 -9.004 1.00 94.25 78 THR A C 1
ATOM 578 O O . THR A 1 78 ? -2.895 -13.102 -9.630 1.00 94.25 78 THR A O 1
ATOM 581 N N . PRO A 1 79 ? -3.218 -15.166 -8.823 1.00 95.00 79 PRO A N 1
ATOM 582 C CA . PRO A 1 79 ? -1.950 -15.683 -9.351 1.00 95.00 79 PRO A CA 1
ATOM 583 C C . PRO A 1 79 ? -1.758 -15.412 -10.849 1.00 95.00 79 PRO A C 1
ATOM 585 O O . PRO A 1 79 ? -0.698 -14.954 -11.254 1.00 95.00 79 PRO A O 1
ATOM 588 N N . THR A 1 80 ? -2.816 -15.575 -11.649 1.00 93.50 80 THR A N 1
ATOM 589 C CA . THR A 1 80 ? -2.792 -15.294 -13.090 1.00 93.50 80 THR A CA 1
ATOM 590 C C . THR A 1 80 ? -2.546 -13.815 -13.392 1.00 93.50 80 THR A C 1
ATOM 592 O O . THR A 1 80 ? -1.760 -13.490 -14.274 1.00 93.50 80 THR A O 1
ATOM 595 N N . GLN A 1 81 ? -3.172 -12.900 -12.644 1.00 95.44 81 GLN A N 1
ATOM 596 C CA . GLN A 1 81 ? -2.923 -11.461 -12.789 1.00 95.44 81 GLN A CA 1
ATOM 597 C C . GLN A 1 81 ? -1.494 -11.087 -12.377 1.00 95.44 81 GLN A C 1
ATOM 599 O O . GLN A 1 81 ? -0.876 -10.232 -13.007 1.00 95.44 81 GLN A O 1
ATOM 604 N N . ILE A 1 82 ? -0.957 -11.732 -11.337 1.00 96.94 82 ILE A N 1
ATOM 605 C CA . ILE A 1 82 ? 0.432 -11.5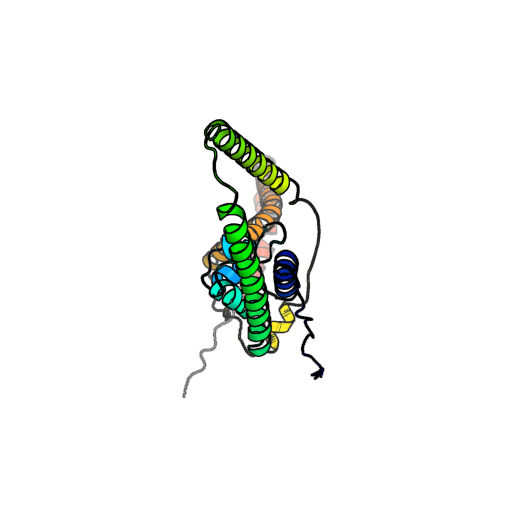37 -10.909 1.00 96.94 82 ILE A CA 1
ATOM 606 C C . ILE A 1 82 ? 1.381 -11.930 -12.043 1.00 96.94 82 ILE A C 1
ATOM 608 O O . ILE A 1 82 ? 2.281 -11.154 -12.356 1.00 96.94 82 ILE A O 1
ATOM 612 N N . ASP A 1 83 ? 1.165 -13.081 -12.681 1.00 96.50 83 ASP A N 1
ATOM 613 C CA . ASP A 1 83 ? 2.003 -13.539 -13.791 1.00 96.50 83 ASP A CA 1
ATOM 614 C C . ASP A 1 83 ? 1.969 -12.551 -14.968 1.00 96.50 83 ASP A C 1
ATOM 616 O O . ASP A 1 83 ? 3.026 -12.159 -15.454 1.00 96.50 83 ASP A O 1
ATOM 620 N N . LEU A 1 84 ? 0.792 -12.024 -15.332 1.00 95.94 84 LEU A N 1
ATOM 621 C CA . LEU A 1 84 ? 0.663 -10.993 -16.375 1.00 95.94 84 LEU A CA 1
ATOM 622 C C . LEU A 1 84 ? 1.453 -9.714 -16.052 1.00 95.94 84 LEU A C 1
ATOM 624 O O . LEU A 1 84 ? 2.149 -9.172 -16.914 1.00 95.94 84 LEU A O 1
ATOM 628 N N . VAL A 1 85 ? 1.380 -9.228 -14.808 1.00 96.81 85 VAL A N 1
ATOM 629 C CA . VAL A 1 85 ? 2.145 -8.043 -14.380 1.00 96.81 85 VAL A CA 1
ATOM 630 C C . VAL A 1 85 ? 3.651 -8.323 -14.406 1.00 96.81 85 VAL A C 1
ATOM 632 O O . VAL A 1 85 ? 4.433 -7.461 -14.812 1.00 96.81 85 VAL A O 1
ATOM 635 N N . MET A 1 86 ? 4.072 -9.521 -13.996 1.00 98.00 86 MET A N 1
ATOM 636 C CA . MET A 1 86 ? 5.483 -9.917 -13.986 1.00 98.00 86 MET A CA 1
ATOM 637 C C . MET A 1 86 ? 6.046 -10.144 -15.396 1.00 98.00 86 MET A C 1
ATOM 639 O O . MET A 1 86 ? 7.204 -9.797 -15.649 1.00 98.00 86 MET A O 1
ATOM 643 N N . ASP A 1 87 ? 5.245 -10.656 -16.328 1.00 97.31 87 ASP A N 1
ATOM 644 C CA . ASP A 1 87 ? 5.603 -10.768 -17.745 1.00 97.31 87 ASP A CA 1
ATOM 645 C C . ASP A 1 87 ? 5.814 -9.386 -18.360 1.00 97.31 87 ASP A C 1
ATOM 647 O O . ASP A 1 87 ? 6.806 -9.144 -19.057 1.00 97.31 87 ASP A O 1
ATOM 651 N N . LEU A 1 88 ? 4.926 -8.443 -18.038 1.00 97.19 88 LEU A N 1
ATOM 652 C CA . LEU A 1 88 ? 5.030 -7.066 -18.499 1.00 97.19 88 LEU A CA 1
ATOM 653 C C . LEU A 1 88 ? 6.274 -6.370 -17.930 1.00 97.19 88 LEU A C 1
ATOM 655 O O . LEU A 1 88 ? 7.033 -5.757 -18.686 1.00 97.19 88 LEU A O 1
ATOM 659 N N . TRP A 1 89 ? 6.545 -6.527 -16.630 1.00 97.50 89 TRP A N 1
ATOM 660 C CA . TRP A 1 89 ? 7.781 -6.040 -16.006 1.00 97.50 89 TRP A CA 1
ATOM 661 C C . TRP A 1 89 ? 9.021 -6.599 -16.720 1.00 97.50 89 TRP A C 1
ATOM 663 O O . TRP A 1 89 ? 9.922 -5.845 -17.090 1.00 97.50 89 TRP A O 1
ATOM 673 N N . THR A 1 90 ? 9.044 -7.909 -16.989 1.00 97.62 90 THR A N 1
ATOM 674 C CA . THR A 1 90 ? 10.166 -8.583 -17.662 1.00 97.62 90 THR A CA 1
ATOM 675 C C . THR A 1 90 ? 10.370 -8.064 -19.086 1.00 97.62 90 THR A C 1
ATOM 677 O O . THR A 1 90 ? 11.505 -7.818 -19.504 1.00 97.62 90 THR A O 1
ATOM 680 N N . LYS A 1 91 ? 9.281 -7.855 -19.836 1.00 97.12 91 LYS A N 1
ATOM 681 C CA . LYS A 1 91 ? 9.308 -7.311 -21.201 1.00 97.12 91 LYS A CA 1
ATOM 682 C C . LYS A 1 91 ? 9.925 -5.911 -21.232 1.00 97.12 91 LYS A C 1
ATOM 684 O O . LYS A 1 91 ? 10.822 -5.662 -22.037 1.00 97.12 91 LYS A O 1
ATOM 689 N N . LEU A 1 92 ? 9.493 -5.025 -20.335 1.00 96.75 92 LEU A N 1
ATOM 690 C CA . LEU A 1 92 ? 10.015 -3.660 -20.224 1.00 96.75 92 LEU A CA 1
ATOM 691 C C . LEU A 1 92 ? 11.478 -3.630 -19.764 1.00 96.75 92 LEU A C 1
ATOM 693 O O . LEU A 1 92 ? 12.285 -2.860 -20.291 1.00 96.75 92 LEU A O 1
ATOM 697 N N . HIS A 1 93 ? 11.851 -4.500 -18.824 1.00 95.94 93 HIS A N 1
ATOM 698 C CA . HIS A 1 93 ? 13.228 -4.587 -18.346 1.00 95.94 93 HIS A CA 1
ATOM 699 C C . HIS A 1 93 ? 14.185 -5.070 -19.450 1.00 95.94 93 HIS A C 1
ATOM 701 O O . HIS A 1 93 ? 15.266 -4.506 -19.614 1.00 95.94 93 HIS A O 1
ATOM 707 N N . ARG A 1 94 ? 13.779 -6.056 -20.265 1.00 95.81 94 ARG A N 1
ATOM 708 C CA . ARG A 1 94 ? 14.546 -6.499 -21.446 1.00 95.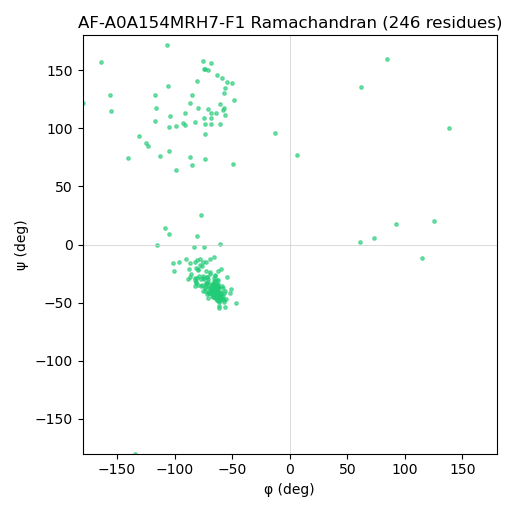81 94 ARG A CA 1
ATOM 709 C C . ARG A 1 94 ? 14.671 -5.401 -22.501 1.00 95.81 94 ARG A C 1
ATOM 711 O O . ARG A 1 94 ? 15.751 -5.215 -23.051 1.00 95.81 94 ARG A O 1
ATOM 718 N N . ALA A 1 95 ? 13.595 -4.658 -22.767 1.00 94.19 95 ALA A N 1
ATOM 719 C CA . ALA A 1 95 ? 13.633 -3.536 -23.703 1.00 94.19 95 ALA A CA 1
ATOM 720 C C . ALA A 1 95 ? 14.628 -2.453 -23.250 1.00 94.19 95 ALA A C 1
ATOM 722 O O . ALA A 1 95 ? 15.423 -1.972 -24.054 1.00 94.19 95 ALA A O 1
ATOM 723 N N . THR A 1 96 ? 14.639 -2.134 -21.953 1.00 92.88 96 THR A N 1
ATOM 724 C CA . THR A 1 96 ? 15.565 -1.152 -21.365 1.00 92.88 96 THR A CA 1
ATOM 725 C C . THR A 1 96 ? 17.024 -1.610 -21.468 1.00 92.88 96 THR A C 1
ATOM 727 O O . THR A 1 96 ? 17.903 -0.814 -21.799 1.00 92.88 96 THR A O 1
ATOM 730 N N . GLU A 1 97 ? 17.291 -2.895 -21.231 1.00 91.38 97 GLU A N 1
ATOM 731 C CA . GLU A 1 97 ? 18.641 -3.463 -21.315 1.00 91.38 97 GLU A CA 1
ATOM 732 C C . GLU A 1 97 ? 19.185 -3.487 -22.752 1.00 91.38 97 GLU A C 1
ATOM 734 O O . GLU A 1 97 ? 20.353 -3.172 -22.987 1.00 91.38 97 GLU A O 1
ATOM 739 N N . ASN A 1 98 ? 18.323 -3.773 -23.733 1.00 90.56 98 ASN A N 1
ATOM 740 C CA . ASN A 1 98 ? 18.689 -3.724 -25.150 1.00 90.56 98 ASN A CA 1
ATOM 741 C C . ASN A 1 98 ? 19.113 -2.311 -25.578 1.00 90.56 98 ASN A C 1
ATOM 743 O O . ASN A 1 98 ? 20.101 -2.159 -26.294 1.00 90.56 98 ASN A O 1
ATOM 747 N N . VAL A 1 99 ? 18.410 -1.273 -25.106 1.00 89.62 99 VAL A N 1
ATOM 748 C CA . VAL A 1 99 ? 18.759 0.129 -25.395 1.00 89.62 99 VAL A CA 1
ATOM 749 C C . VAL A 1 99 ? 20.126 0.491 -24.805 1.00 89.62 99 VAL A C 1
ATOM 751 O O . VAL A 1 99 ? 20.936 1.115 -25.491 1.00 89.62 99 VAL A O 1
ATOM 754 N N . ARG A 1 100 ? 20.420 0.057 -23.572 1.00 86.75 100 ARG A N 1
ATOM 755 C CA . ARG A 1 100 ? 21.733 0.275 -22.934 1.00 86.75 100 ARG A CA 1
ATOM 756 C C . ARG A 1 100 ? 22.862 -0.417 -23.695 1.00 86.75 100 ARG A C 1
ATOM 758 O O . ARG A 1 100 ? 23.847 0.225 -24.046 1.00 86.75 100 ARG A O 1
ATOM 765 N N . SER A 1 101 ? 22.665 -1.688 -24.041 1.00 83.50 101 SER A N 1
ATOM 766 C CA . SER A 1 101 ? 23.649 -2.485 -24.785 1.00 83.50 101 SER A CA 1
ATOM 767 C C . SER A 1 101 ? 23.938 -1.925 -26.185 1.00 83.50 101 SER A C 1
ATOM 769 O O . SER A 1 101 ? 25.067 -2.008 -26.673 1.00 83.50 101 SER A O 1
ATOM 771 N N . SER A 1 102 ? 22.941 -1.332 -26.851 1.00 78.62 102 SER A N 1
ATOM 772 C CA . SER A 1 102 ? 23.132 -0.650 -28.138 1.00 78.62 102 SER A CA 1
ATOM 773 C C . SER A 1 102 ? 23.875 0.685 -28.007 1.00 78.62 102 SER A C 1
ATOM 775 O O . SER A 1 102 ? 24.655 1.021 -28.898 1.00 78.62 102 SER A O 1
ATOM 777 N N . GLY A 1 103 ? 23.677 1.425 -26.911 1.00 71.94 103 GLY A N 1
ATOM 778 C CA . GLY A 1 103 ? 24.354 2.700 -26.653 1.00 71.94 103 GLY A CA 1
ATOM 779 C C . GLY A 1 103 ? 25.863 2.553 -26.431 1.00 71.94 103 GLY A C 1
ATOM 780 O O . GLY A 1 103 ? 26.652 3.264 -27.054 1.00 71.94 103 GLY A O 1
ATOM 781 N N . ASP A 1 104 ? 26.282 1.571 -25.632 1.00 64.38 104 ASP A N 1
ATOM 782 C CA . ASP A 1 104 ? 27.703 1.354 -25.306 1.00 64.38 104 ASP A CA 1
ATOM 783 C C . ASP A 1 104 ? 28.543 0.938 -26.524 1.00 64.38 104 ASP A C 1
ATOM 785 O O . ASP A 1 104 ? 29.732 1.269 -26.639 1.00 64.38 104 ASP A O 1
ATOM 789 N N . LYS A 1 105 ? 27.907 0.268 -27.490 1.00 59.19 105 LYS A N 1
ATOM 790 C CA . LYS A 1 105 ? 28.543 -0.146 -28.744 1.00 59.19 105 LYS A CA 1
ATOM 791 C C . LYS A 1 105 ? 28.816 1.033 -29.685 1.00 59.19 105 LYS A C 1
ATOM 793 O O . LYS A 1 105 ? 29.774 0.978 -30.451 1.00 59.19 105 LYS A O 1
ATOM 798 N N . ALA A 1 106 ? 28.017 2.100 -29.610 1.00 56.66 106 ALA A N 1
ATOM 799 C CA . ALA A 1 106 ? 28.204 3.313 -30.407 1.00 56.66 106 ALA A CA 1
ATOM 800 C C . ALA A 1 106 ? 29.244 4.270 -29.791 1.00 56.66 106 ALA A C 1
ATOM 802 O O . ALA A 1 106 ? 30.026 4.882 -30.516 1.00 56.66 106 ALA A O 1
ATOM 803 N N . VAL A 1 107 ? 29.314 4.364 -28.458 1.00 54.34 107 VAL A N 1
ATOM 804 C CA . VAL A 1 107 ? 30.252 5.267 -27.755 1.00 54.34 107 VAL A CA 1
ATOM 805 C C . VAL A 1 107 ? 31.695 4.738 -27.769 1.00 54.34 107 VAL A C 1
ATOM 807 O O . VAL A 1 107 ? 32.645 5.524 -27.838 1.00 54.34 1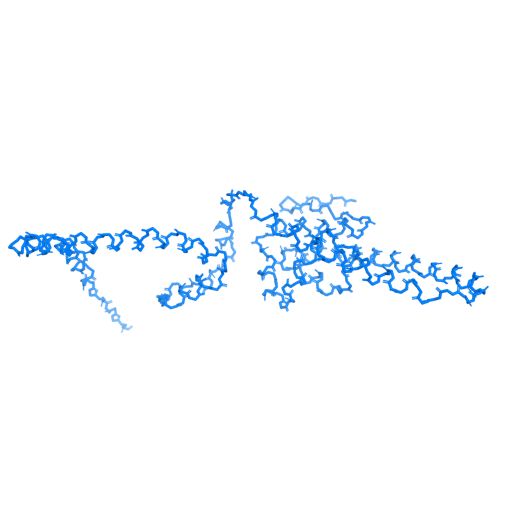07 VAL A O 1
ATOM 810 N N . SER A 1 108 ? 31.881 3.413 -27.816 1.00 49.75 108 SER A N 1
ATOM 811 C CA . SER A 1 108 ? 33.214 2.797 -27.950 1.00 49.75 108 SER A CA 1
ATOM 812 C C . SER A 1 108 ? 33.875 3.020 -29.319 1.00 49.75 108 SER A C 1
ATOM 814 O O . SER A 1 108 ? 35.075 2.795 -29.449 1.00 49.75 108 SER A O 1
ATOM 816 N N . ALA A 1 109 ? 33.143 3.502 -30.330 1.00 53.53 109 ALA A N 1
ATOM 817 C CA . ALA A 1 109 ? 33.710 3.865 -31.633 1.00 53.53 109 ALA A CA 1
ATOM 818 C C . ALA A 1 109 ? 34.178 5.335 -31.721 1.00 53.53 109 ALA A C 1
ATOM 820 O O . ALA A 1 109 ? 34.871 5.688 -32.671 1.00 53.53 109 ALA A O 1
ATOM 821 N N . ALA A 1 110 ? 33.822 6.194 -30.756 1.00 49.31 110 ALA A N 1
ATOM 822 C CA . ALA A 1 110 ? 34.005 7.647 -30.869 1.00 49.31 110 ALA A CA 1
ATOM 823 C C . ALA A 1 110 ? 35.003 8.269 -29.870 1.00 49.31 110 ALA A C 1
ATOM 825 O O . ALA A 1 110 ? 35.227 9.477 -29.910 1.00 49.31 110 ALA A O 1
ATOM 826 N N . THR A 1 111 ? 35.627 7.494 -28.976 1.00 45.44 111 THR A N 1
ATOM 827 C CA . THR A 1 111 ? 36.433 8.067 -27.880 1.00 45.44 111 THR A CA 1
ATOM 828 C C . THR A 1 111 ? 37.942 7.930 -28.112 1.00 45.44 111 THR A C 1
ATOM 830 O O . THR A 1 111 ? 38.609 7.095 -27.509 1.00 45.44 111 THR A O 1
ATOM 833 N N . THR A 1 112 ? 38.495 8.826 -28.933 1.00 47.88 112 THR A N 1
ATOM 834 C CA . THR A 1 112 ? 39.912 9.237 -28.877 1.00 47.88 112 THR A CA 1
ATOM 835 C C . THR A 1 112 ? 39.978 10.757 -28.745 1.00 47.88 112 THR A C 1
ATOM 837 O O . THR A 1 112 ? 40.023 11.458 -29.746 1.00 47.88 112 THR A O 1
ATOM 840 N N . SER A 1 113 ? 39.933 11.267 -27.508 1.00 40.81 113 SER A N 1
ATOM 841 C CA . SER A 1 113 ? 40.695 12.452 -27.065 1.00 40.81 113 SER A CA 1
ATOM 842 C C . SER A 1 113 ? 40.423 12.753 -25.581 1.00 40.81 113 SER A C 1
ATOM 844 O O . SER A 1 113 ? 39.266 12.962 -25.214 1.00 40.81 113 SER A O 1
ATOM 846 N N . PRO A 1 114 ? 41.442 12.789 -24.698 1.00 50.38 114 PRO A N 1
ATOM 847 C CA . PRO A 1 114 ? 41.270 13.105 -23.287 1.00 50.38 114 PRO A CA 1
ATOM 848 C C . PRO A 1 114 ? 41.758 14.529 -22.984 1.00 50.38 114 PRO A C 1
ATOM 850 O O . PRO A 1 114 ? 42.953 14.765 -22.819 1.00 50.38 114 PRO A O 1
ATOM 853 N N . THR A 1 115 ? 40.856 15.502 -22.860 1.00 46.50 115 THR A N 1
ATOM 854 C CA . THR A 1 115 ? 41.172 16.790 -22.209 1.00 46.50 115 THR A CA 1
ATOM 855 C C . THR A 1 115 ? 39.877 17.414 -21.678 1.00 46.50 115 THR A C 1
ATOM 857 O O . THR A 1 115 ? 38.989 17.711 -22.463 1.00 46.50 115 THR A O 1
ATOM 860 N N . GLY A 1 116 ? 39.732 17.559 -20.350 1.00 51.69 116 GLY A N 1
ATOM 861 C CA . GLY A 1 116 ? 38.581 18.262 -19.734 1.00 51.69 116 GLY A CA 1
ATOM 862 C C . GLY A 1 116 ? 37.761 17.506 -18.671 1.00 51.69 116 GLY A C 1
ATOM 863 O O . GLY A 1 116 ? 36.613 17.848 -18.424 1.00 51.69 116 GLY A O 1
ATOM 864 N N . ARG A 1 117 ? 38.302 16.457 -18.030 1.00 52.53 117 ARG A N 1
ATOM 865 C CA . ARG A 1 117 ? 37.529 15.556 -17.140 1.00 52.53 117 ARG A CA 1
ATOM 866 C C . ARG A 1 117 ? 37.226 16.094 -15.729 1.00 52.53 117 ARG A C 1
ATOM 868 O O . ARG A 1 117 ? 36.444 15.470 -15.021 1.00 52.53 117 ARG A O 1
ATOM 875 N N . LYS A 1 118 ? 37.851 17.189 -15.285 1.00 53.25 118 LYS A N 1
ATOM 876 C CA . LYS A 1 118 ? 37.717 17.656 -13.890 1.00 53.25 118 LYS A CA 1
ATOM 877 C C . LYS A 1 118 ? 36.529 18.597 -13.669 1.00 53.25 118 LYS A C 1
ATOM 879 O O . LYS A 1 118 ? 35.902 18.511 -12.623 1.00 53.25 118 LYS A O 1
ATOM 884 N N . ASP A 1 119 ? 36.131 19.363 -14.679 1.00 56.69 119 ASP A N 1
ATOM 885 C CA . ASP A 1 119 ? 35.117 20.416 -14.503 1.00 56.69 119 ASP A CA 1
ATOM 886 C C . ASP A 1 119 ? 33.677 19.880 -14.637 1.00 56.69 119 ASP A C 1
ATOM 888 O O . ASP A 1 119 ? 32.736 20.403 -14.044 1.00 56.69 119 ASP A O 1
ATOM 892 N N . ALA A 1 120 ? 33.496 18.772 -15.364 1.00 59.34 120 ALA A N 1
ATOM 893 C CA . ALA A 1 120 ? 32.188 18.140 -15.550 1.00 59.34 120 ALA A CA 1
ATOM 894 C C . ALA A 1 120 ? 31.695 17.378 -14.305 1.00 59.34 120 ALA A C 1
ATOM 896 O O . ALA A 1 120 ? 30.489 17.273 -14.082 1.00 59.34 120 ALA A O 1
ATOM 897 N N . ALA A 1 121 ? 32.613 16.845 -13.491 1.00 62.84 121 ALA A N 1
ATOM 898 C CA . ALA A 1 121 ? 32.256 16.111 -12.278 1.00 62.84 121 ALA A CA 1
ATOM 899 C C . ALA A 1 121 ? 31.710 17.050 -11.188 1.00 62.84 121 ALA A C 1
ATOM 901 O O . ALA A 1 121 ? 30.694 16.734 -10.569 1.00 62.84 121 ALA A O 1
ATOM 902 N N . ASP A 1 122 ? 32.317 18.231 -11.028 1.00 60.56 122 ASP A N 1
ATOM 903 C CA . ASP A 1 122 ? 31.856 19.245 -10.072 1.00 60.56 122 ASP A CA 1
ATOM 904 C C . ASP A 1 122 ? 30.495 19.840 -10.465 1.00 60.56 122 ASP A C 1
ATOM 906 O O . ASP A 1 122 ? 29.632 20.036 -9.607 1.00 60.56 122 ASP A O 1
ATOM 910 N N . LEU A 1 123 ? 30.244 20.054 -11.763 1.00 61.72 123 LEU A N 1
ATOM 911 C CA . LEU A 1 123 ? 28.947 20.554 -12.240 1.00 61.72 123 LEU A CA 1
ATOM 912 C C . LEU A 1 123 ? 27.806 19.548 -12.032 1.00 61.72 123 LEU A C 1
ATOM 914 O O . LEU A 1 123 ? 26.706 19.937 -11.637 1.00 61.72 123 LEU A O 1
ATOM 918 N N . LEU A 1 124 ? 28.055 18.251 -12.235 1.00 64.81 124 LEU A N 1
ATOM 919 C CA . LEU A 1 124 ? 27.056 17.210 -11.960 1.00 64.81 124 LEU A CA 1
ATOM 920 C C . LEU A 1 124 ? 26.763 17.075 -10.461 1.00 64.81 124 LEU A C 1
ATOM 922 O O . LEU A 1 124 ? 25.619 16.831 -10.073 1.00 64.81 124 LEU A O 1
ATOM 926 N N . GLN A 1 125 ? 27.773 17.275 -9.613 1.00 69.94 125 GLN A N 1
ATOM 927 C CA . GLN A 1 125 ? 27.591 17.243 -8.167 1.00 69.94 125 GLN A CA 1
ATOM 928 C C . GLN A 1 125 ? 26.785 18.452 -7.665 1.00 69.94 125 GLN A C 1
ATOM 930 O O . GLN A 1 125 ? 25.918 18.284 -6.806 1.00 69.94 125 GLN A O 1
ATOM 935 N N . GLN A 1 126 ? 26.984 19.640 -8.245 1.00 62.38 126 GLN A N 1
ATOM 936 C CA . GLN A 1 126 ? 26.177 20.826 -7.928 1.00 62.38 126 GLN A CA 1
ATOM 937 C C . GLN A 1 126 ? 24.716 20.701 -8.390 1.00 62.38 126 GLN A C 1
ATOM 939 O O . GLN A 1 126 ? 23.811 21.072 -7.641 1.00 62.38 126 GLN A O 1
ATOM 944 N N . LEU A 1 127 ? 24.459 20.128 -9.571 1.00 68.12 127 LEU A N 1
ATOM 945 C CA . LEU A 1 127 ? 23.092 19.927 -10.075 1.00 68.12 127 LEU A CA 1
ATOM 946 C C . LEU A 1 127 ? 22.299 18.904 -9.248 1.00 68.12 127 LEU A C 1
ATOM 948 O O . LEU A 1 127 ? 21.119 19.123 -8.971 1.00 68.12 127 LEU A O 1
ATOM 952 N N . ASN A 1 128 ? 22.944 17.827 -8.787 1.00 69.31 128 ASN A N 1
ATOM 953 C CA . ASN A 1 128 ? 22.291 16.841 -7.921 1.00 69.31 128 ASN A CA 1
ATOM 954 C C . ASN A 1 128 ? 21.928 17.411 -6.542 1.00 69.31 128 ASN A C 1
ATOM 956 O O . ASN A 1 128 ? 20.881 17.059 -6.003 1.00 69.31 128 ASN A O 1
ATOM 960 N N . LEU A 1 129 ? 22.742 18.312 -5.977 1.00 66.31 129 LEU A N 1
ATOM 961 C CA . LEU A 1 129 ? 22.393 18.965 -4.710 1.00 66.31 129 LEU A CA 1
ATOM 962 C C . LEU A 1 129 ? 21.195 19.913 -4.852 1.00 66.31 129 LEU A C 1
ATOM 964 O O . LEU A 1 129 ? 20.365 19.973 -3.948 1.00 66.31 129 LEU A O 1
ATOM 968 N N . ALA A 1 130 ? 21.081 20.630 -5.973 1.00 59.22 130 ALA A N 1
ATOM 969 C CA . ALA A 1 130 ? 19.959 21.537 -6.211 1.00 59.22 130 ALA A CA 1
ATOM 970 C C . ALA A 1 130 ? 18.622 20.784 -6.369 1.00 59.22 130 ALA A C 1
ATOM 972 O O . ALA A 1 130 ? 17.616 21.193 -5.789 1.00 59.22 130 ALA A O 1
ATOM 973 N N . ALA A 1 131 ? 18.626 19.642 -7.067 1.00 61.66 131 ALA A N 1
ATOM 974 C CA . ALA A 1 131 ? 17.433 18.815 -7.268 1.00 61.66 131 ALA A CA 1
ATOM 975 C C . ALA A 1 131 ? 16.903 18.181 -5.963 1.00 61.66 131 ALA A C 1
ATOM 977 O O . ALA A 1 131 ? 15.692 18.061 -5.766 1.00 61.66 131 ALA A O 1
ATOM 978 N N . GLU A 1 132 ? 17.797 17.810 -5.040 1.00 55.41 132 GLU A N 1
ATOM 979 C CA . GLU A 1 132 ? 17.419 17.199 -3.757 1.00 55.41 132 GLU A CA 1
ATOM 980 C C . GLU A 1 132 ? 16.739 18.211 -2.807 1.00 55.41 132 GLU A C 1
ATOM 982 O O . GLU A 1 132 ? 15.842 17.849 -2.039 1.00 55.41 132 GLU A O 1
ATOM 987 N N . VAL A 1 133 ? 17.121 19.494 -2.878 1.00 63.62 133 VAL A N 1
ATOM 988 C CA . VAL A 1 133 ? 16.540 20.571 -2.052 1.00 63.62 133 VAL A CA 1
ATOM 989 C C . VAL A 1 133 ? 15.127 20.936 -2.520 1.00 63.62 133 VAL A C 1
ATOM 991 O O . VAL A 1 133 ? 14.229 21.096 -1.691 1.00 63.62 133 VAL A O 1
ATOM 994 N N . GLU A 1 134 ? 14.889 20.989 -3.832 1.00 58.16 134 GLU A N 1
ATOM 995 C CA . GLU A 1 134 ? 13.570 21.300 -4.403 1.00 58.16 134 GLU A CA 1
ATOM 996 C C . GLU A 1 134 ? 12.533 20.201 -4.091 1.00 58.16 134 GLU A C 1
ATOM 998 O O . GLU A 1 134 ? 11.401 20.492 -3.693 1.00 58.16 134 GLU A O 1
ATOM 1003 N N . TYR A 1 135 ? 12.950 18.929 -4.117 1.00 57.19 135 TYR A N 1
ATOM 1004 C CA . TYR A 1 135 ? 12.100 17.787 -3.760 1.00 57.19 135 TYR A CA 1
ATOM 1005 C C . TYR A 1 135 ? 11.637 17.799 -2.289 1.00 57.19 135 TYR A C 1
ATOM 1007 O O . TYR A 1 135 ? 10.512 17.394 -1.977 1.00 57.19 135 TYR A O 1
ATOM 1015 N N . GLN A 1 136 ? 12.473 18.276 -1.360 1.00 49.44 136 GLN A N 1
ATOM 1016 C CA . GLN A 1 136 ? 12.094 18.379 0.056 1.00 49.44 136 GLN A CA 1
ATOM 1017 C C . GLN A 1 136 ? 11.078 19.498 0.306 1.00 49.44 136 GLN A C 1
ATOM 1019 O O . GLN A 1 136 ? 10.211 19.352 1.173 1.00 49.44 136 GLN A O 1
ATOM 1024 N N . GLN A 1 137 ? 11.148 20.587 -0.459 1.00 52.56 137 GLN A N 1
ATOM 1025 C CA . GLN A 1 137 ? 10.306 21.765 -0.260 1.00 52.56 137 GLN A CA 1
ATOM 1026 C C . GLN A 1 137 ? 8.876 21.559 -0.792 1.00 52.56 137 GLN A C 1
ATOM 1028 O O . GLN A 1 137 ? 7.911 21.961 -0.137 1.00 52.56 137 GLN A O 1
ATOM 1033 N N . ASP A 1 138 ? 8.716 20.831 -1.900 1.00 48.38 138 ASP A N 1
ATOM 1034 C CA . ASP A 1 138 ? 7.403 20.472 -2.462 1.00 48.38 138 ASP A CA 1
ATOM 1035 C C . ASP A 1 138 ? 6.649 19.428 -1.621 1.00 48.38 138 ASP A C 1
ATOM 1037 O O . ASP A 1 138 ? 5.418 19.443 -1.520 1.00 48.38 138 ASP A O 1
ATOM 1041 N N . ARG A 1 139 ? 7.384 18.554 -0.921 1.00 46.78 139 ARG A N 1
ATOM 1042 C CA . ARG A 1 139 ? 6.808 17.574 0.014 1.00 46.78 139 ARG A CA 1
ATOM 1043 C C . ARG A 1 139 ? 6.129 18.233 1.220 1.00 46.78 139 ARG A C 1
ATOM 1045 O O . ARG A 1 139 ? 5.219 17.638 1.792 1.00 46.78 139 ARG A O 1
ATOM 1052 N N . ILE A 1 140 ? 6.559 19.437 1.606 1.00 50.50 140 ILE A N 1
ATOM 1053 C CA . ILE A 1 140 ? 5.978 20.200 2.722 1.00 50.50 140 ILE A CA 1
ATOM 1054 C C . ILE A 1 140 ? 4.697 20.935 2.286 1.00 50.50 140 ILE A C 1
ATOM 1056 O O . ILE A 1 140 ? 3.799 21.103 3.104 1.00 50.50 140 ILE A O 1
ATOM 1060 N N . ARG A 1 141 ? 4.565 21.316 1.005 1.00 46.41 141 ARG A N 1
ATOM 1061 C CA . ARG A 1 141 ? 3.390 22.044 0.482 1.00 46.41 141 ARG A CA 1
ATOM 1062 C C . ARG A 1 141 ? 2.230 21.158 0.024 1.00 46.41 141 ARG A C 1
ATOM 1064 O O . ARG A 1 141 ? 1.091 21.591 0.092 1.00 46.41 141 ARG A O 1
ATOM 1071 N N . SER A 1 142 ? 2.488 19.925 -0.407 1.00 42.69 142 SER A N 1
ATOM 1072 C CA . SER A 1 142 ? 1.459 19.020 -0.958 1.00 42.69 142 SER A CA 1
ATOM 1073 C C . SER A 1 142 ? 0.605 18.286 0.100 1.00 42.69 142 SER A C 1
ATOM 1075 O O . SER A 1 142 ? -0.133 17.367 -0.250 1.00 42.69 142 SER A O 1
ATOM 1077 N N . TRP A 1 143 ? 0.735 18.616 1.389 1.00 46.06 143 TRP A N 1
ATOM 1078 C CA . TRP A 1 143 ? 0.100 17.889 2.503 1.00 46.06 143 TRP A CA 1
ATOM 1079 C C . TRP A 1 143 ? -1.059 18.637 3.184 1.00 46.06 143 TRP A C 1
ATOM 1081 O O . TRP A 1 143 ? -1.492 18.212 4.254 1.00 46.06 143 TRP A O 1
ATOM 1091 N N . ASP A 1 144 ? -1.573 19.698 2.561 1.00 41.78 144 ASP A N 1
ATOM 1092 C CA . ASP A 1 144 ? -2.837 20.347 2.925 1.00 41.78 144 ASP A CA 1
ATOM 1093 C C . ASP A 1 144 ? -3.820 20.200 1.756 1.00 41.78 144 ASP A C 1
ATOM 1095 O O . ASP A 1 144 ? -3.556 20.691 0.661 1.00 41.78 144 ASP A O 1
ATOM 1099 N N . GLY A 1 145 ? -4.935 19.506 1.989 1.00 40.78 145 GLY A N 1
ATOM 1100 C CA . GLY A 1 145 ? -6.052 19.409 1.046 1.00 40.78 145 GLY A CA 1
ATOM 1101 C C . GLY A 1 145 ? -6.634 18.000 0.943 1.00 40.78 145 GLY A C 1
ATOM 1102 O O . GLY A 1 145 ? -6.059 17.163 0.257 1.00 40.78 145 GLY A O 1
ATOM 1103 N N . ASP A 1 146 ? -7.757 17.800 1.648 1.00 39.81 146 ASP A N 1
ATOM 1104 C CA . ASP A 1 146 ? -8.991 17.132 1.186 1.00 39.81 146 ASP A CA 1
ATOM 1105 C C . ASP A 1 146 ? -8.888 15.634 0.766 1.00 39.81 146 ASP A C 1
ATOM 1107 O O . ASP A 1 146 ? -7.980 15.195 0.080 1.00 39.81 146 ASP A O 1
ATOM 1111 N N . ASP A 1 147 ? -9.756 14.685 1.110 1.00 39.84 147 ASP A N 1
ATOM 1112 C CA . ASP A 1 147 ? -11.093 14.724 1.669 1.00 39.84 147 ASP A CA 1
ATOM 1113 C C . ASP A 1 147 ? -11.471 13.333 2.225 1.00 39.84 147 ASP A C 1
ATOM 1115 O O . ASP A 1 147 ? -10.948 12.274 1.865 1.00 39.84 147 ASP A O 1
ATOM 1119 N N . GLU A 1 148 ? -12.414 13.383 3.148 1.00 44.94 148 GLU A N 1
ATOM 1120 C CA . GLU A 1 148 ? -13.439 12.409 3.506 1.00 44.94 148 GLU A CA 1
ATOM 1121 C C . GLU A 1 148 ? -13.691 11.224 2.527 1.00 44.94 148 GLU A C 1
ATOM 1123 O O . GLU A 1 148 ? -14.512 11.306 1.622 1.00 44.94 148 GLU A O 1
ATOM 1128 N N . TYR A 1 149 ? -13.084 10.047 2.761 1.00 42.00 149 TYR A N 1
ATOM 1129 C CA . TYR A 1 149 ? -13.537 8.785 2.136 1.00 42.00 149 TYR A CA 1
ATOM 1130 C C . TYR A 1 149 ? -13.874 7.722 3.185 1.00 42.00 149 TYR A C 1
ATOM 1132 O O . TYR A 1 149 ? -13.075 6.866 3.576 1.00 42.00 149 TYR A O 1
ATOM 1140 N N . ARG A 1 150 ? -15.111 7.795 3.676 1.00 44.09 150 ARG A N 1
ATOM 1141 C CA . ARG A 1 150 ? -15.749 6.780 4.519 1.00 44.09 150 ARG A CA 1
ATOM 1142 C C . ARG A 1 150 ? -16.409 5.736 3.603 1.00 44.09 150 ARG A C 1
ATOM 1144 O O . ARG A 1 150 ? -17.617 5.753 3.413 1.00 44.09 150 ARG A O 1
ATOM 1151 N N . GLY A 1 151 ? -15.597 4.865 2.998 1.00 43.88 151 GLY A N 1
ATOM 1152 C CA . GLY A 1 151 ? -16.027 3.817 2.055 1.00 43.88 151 GLY A CA 1
ATOM 1153 C C . GLY A 1 151 ? -15.986 2.377 2.612 1.00 43.88 151 GLY A C 1
ATOM 1154 O O . GLY A 1 151 ? -15.448 2.146 3.693 1.00 43.88 151 GLY A O 1
ATOM 1155 N N . PRO A 1 152 ? -16.526 1.385 1.875 1.00 44.94 152 PRO A N 1
ATOM 1156 C CA . PRO A 1 152 ? -17.225 0.172 2.346 1.00 44.94 152 PRO A CA 1
ATOM 1157 C C . PRO A 1 152 ? -16.339 -0.968 2.893 1.00 44.94 152 PRO A C 1
ATOM 1159 O O . PRO A 1 152 ? -16.746 -2.131 2.912 1.00 44.94 152 PRO A O 1
ATOM 1162 N N . ALA A 1 153 ? -15.139 -0.665 3.389 1.00 50.75 153 ALA A N 1
ATOM 1163 C CA . ALA A 1 153 ? -14.190 -1.669 3.874 1.00 50.75 153 ALA A CA 1
ATOM 1164 C C . ALA A 1 153 ? -14.715 -2.487 5.073 1.00 50.75 153 ALA A C 1
ATOM 1166 O O . ALA A 1 153 ? -14.285 -3.618 5.281 1.00 50.75 153 ALA A O 1
ATOM 1167 N N . ALA A 1 154 ? -15.682 -1.965 5.836 1.00 53.03 154 ALA A N 1
ATOM 1168 C CA . ALA A 1 154 ? -16.299 -2.692 6.949 1.00 53.03 154 ALA A CA 1
ATOM 1169 C C . ALA A 1 154 ? -17.175 -3.881 6.497 1.00 53.03 154 ALA A C 1
ATOM 1171 O O . ALA A 1 154 ? -17.347 -4.828 7.261 1.00 53.03 154 ALA A O 1
ATOM 1172 N N . ALA A 1 155 ? -17.688 -3.871 5.261 1.00 49.94 155 ALA A N 1
ATOM 1173 C CA . ALA A 1 155 ? -18.567 -4.920 4.738 1.00 49.94 155 ALA A CA 1
ATOM 1174 C C . ALA A 1 155 ? -17.810 -6.110 4.115 1.00 49.94 155 ALA A C 1
ATOM 1176 O O . ALA A 1 155 ? -18.390 -7.175 3.930 1.00 49.94 155 ALA A O 1
ATOM 1177 N N . TRP A 1 156 ? -16.518 -5.964 3.802 1.00 49.41 156 TRP A N 1
ATOM 1178 C CA . TRP A 1 156 ? -15.738 -7.023 3.146 1.00 49.41 156 TRP A CA 1
ATOM 1179 C C . TRP A 1 156 ? -15.312 -8.138 4.119 1.00 49.41 156 TRP A C 1
ATOM 1181 O O . TRP A 1 156 ? -15.233 -9.308 3.746 1.00 49.41 156 TRP A O 1
ATOM 1191 N N . TRP A 1 157 ? -15.123 -7.802 5.400 1.00 50.00 157 TRP A N 1
ATOM 1192 C CA . TRP A 1 157 ? -14.686 -8.743 6.440 1.00 50.00 157 TRP A CA 1
ATOM 1193 C C . TRP A 1 157 ? -15.736 -9.799 6.809 1.00 50.00 157 TRP A C 1
ATOM 1195 O O . TRP A 1 157 ? -15.377 -10.895 7.229 1.00 50.00 157 TRP A O 1
ATOM 1205 N N . THR A 1 158 ? -17.028 -9.523 6.616 1.00 50.66 158 THR A N 1
ATOM 1206 C CA . THR A 1 158 ? -18.105 -10.469 6.961 1.00 50.66 158 THR A CA 1
ATOM 1207 C C . THR A 1 158 ? -18.251 -11.613 5.956 1.00 50.66 158 THR A C 1
ATOM 1209 O O . THR A 1 158 ? -18.821 -12.646 6.299 1.00 50.66 158 THR A O 1
ATOM 1212 N N . LYS A 1 159 ? -17.715 -11.477 4.734 1.00 52.25 159 LYS A N 1
ATOM 1213 C CA . LYS A 1 159 ? -17.913 -12.451 3.647 1.00 52.25 159 LYS A CA 1
ATOM 1214 C C . LYS A 1 159 ? -16.902 -13.606 3.640 1.00 52.25 159 LYS A C 1
ATOM 1216 O O . LYS A 1 159 ? -17.200 -14.654 3.081 1.00 52.25 159 LYS A O 1
ATOM 1221 N N . PHE A 1 160 ? -15.735 -13.449 4.270 1.00 54.28 160 PHE A N 1
ATOM 1222 C CA . PHE A 1 160 ? -14.631 -14.421 4.178 1.00 54.28 160 PHE A CA 1
ATOM 1223 C C . PHE A 1 160 ? -14.427 -15.309 5.409 1.00 54.28 160 PHE A C 1
ATOM 1225 O O . PHE A 1 160 ? -13.421 -16.007 5.484 1.00 54.28 160 PHE A O 1
ATOM 1232 N N . GLY A 1 161 ? -15.334 -15.297 6.393 1.00 42.28 161 GLY A N 1
ATOM 1233 C CA . GLY A 1 161 ? -15.228 -16.166 7.579 1.00 42.28 161 GLY A CA 1
ATOM 1234 C C . GLY A 1 161 ? -13.973 -15.938 8.437 1.00 42.28 161 GLY A C 1
ATOM 1235 O O . GLY A 1 161 ? -13.785 -16.609 9.448 1.00 42.28 161 GLY A O 1
ATOM 1236 N N . ALA A 1 162 ? -13.131 -14.970 8.070 1.00 41.91 162 ALA A N 1
ATOM 1237 C CA . ALA A 1 162 ? -12.037 -14.490 8.879 1.00 41.91 162 ALA A CA 1
ATOM 1238 C C . ALA A 1 162 ? -12.653 -13.650 9.992 1.00 41.91 162 ALA A C 1
ATOM 1240 O O . ALA A 1 162 ? -12.940 -12.464 9.820 1.00 41.91 162 ALA A O 1
ATOM 1241 N N . THR A 1 163 ? -12.880 -14.277 11.146 1.00 46.62 163 THR A N 1
ATOM 1242 C CA . THR A 1 163 ? -13.051 -13.524 12.384 1.00 46.62 163 THR A CA 1
ATOM 1243 C C . THR A 1 163 ? -11.898 -12.523 12.449 1.00 46.62 163 THR A C 1
ATOM 1245 O O . THR A 1 163 ? -10.745 -12.960 12.337 1.00 46.62 163 THR A O 1
ATOM 1248 N N . PRO A 1 164 ? -12.154 -11.206 12.576 1.00 50.28 164 PRO A N 1
ATOM 1249 C CA . PRO A 1 164 ? -11.069 -10.263 12.790 1.00 50.28 164 PRO A CA 1
ATOM 1250 C C . PRO A 1 164 ? -10.223 -10.802 13.951 1.00 50.28 164 PRO A C 1
ATOM 1252 O O . PRO A 1 164 ? -10.802 -11.293 14.924 1.00 50.28 164 PRO A O 1
ATOM 1255 N N . PRO A 1 165 ? -8.881 -10.739 13.893 1.00 51.19 165 PRO A N 1
ATOM 1256 C CA . PRO A 1 165 ? -8.015 -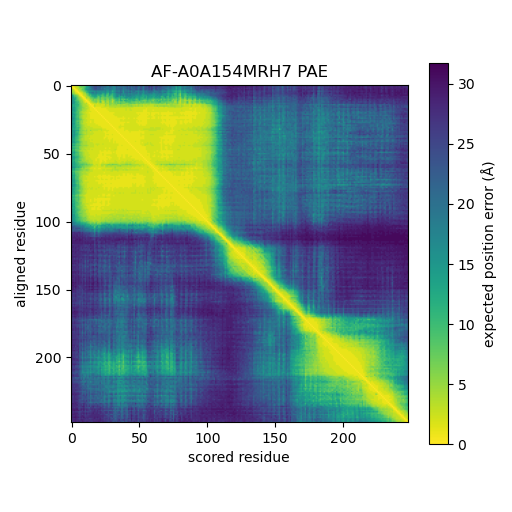11.292 14.941 1.00 51.19 165 PRO A CA 1
ATOM 1257 C C . PRO A 1 165 ? -8.233 -10.650 16.326 1.00 51.19 165 PRO A C 1
ATOM 1259 O O . PRO A 1 165 ? -7.624 -11.055 17.309 1.00 51.19 165 PRO A O 1
ATOM 1262 N N . TYR A 1 166 ? -9.158 -9.701 16.437 1.00 48.53 166 TYR A N 1
ATOM 1263 C CA . TYR A 1 166 ? -9.619 -9.090 17.669 1.00 48.53 166 T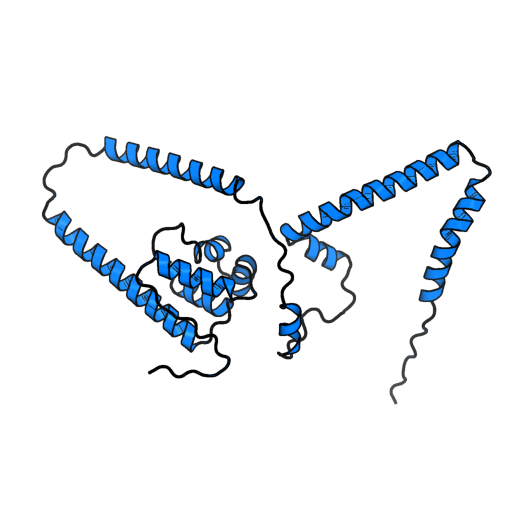YR A CA 1
ATOM 1264 C C . TYR A 1 166 ? -10.931 -9.736 18.128 1.00 48.53 166 TYR A C 1
ATOM 1266 O O . TYR A 1 166 ? -11.983 -9.102 18.200 1.00 48.53 166 TYR A O 1
ATOM 1274 N N . SER A 1 167 ? -10.874 -11.028 18.455 1.00 42.59 167 SER A N 1
ATOM 1275 C CA . SER A 1 167 ? -11.871 -11.623 19.345 1.00 42.59 167 SER A CA 1
ATOM 1276 C C . SER A 1 167 ? -11.846 -10.832 20.654 1.00 42.59 167 SER A C 1
ATOM 1278 O O . SER A 1 167 ? -10.822 -10.827 21.331 1.00 42.59 167 SER A O 1
ATOM 1280 N N . HIS A 1 168 ? -12.970 -10.189 20.988 1.00 45.00 168 HIS A N 1
ATOM 1281 C CA . HIS A 1 168 ? -13.268 -9.401 22.192 1.00 45.00 168 HIS A CA 1
ATOM 1282 C C . HIS A 1 168 ? -12.910 -10.109 23.523 1.00 45.00 168 HIS A C 1
ATOM 1284 O O . HIS A 1 168 ? -13.771 -10.458 24.329 1.00 45.00 168 HIS A O 1
ATOM 1290 N N . LYS A 1 169 ? -11.625 -10.295 23.808 1.00 51.62 169 LYS A N 1
ATOM 1291 C CA . LYS A 1 169 ? -11.108 -10.469 25.162 1.00 51.62 169 LYS A CA 1
ATOM 1292 C C . LYS A 1 169 ? -10.723 -9.080 25.616 1.00 51.62 169 LYS A C 1
ATOM 1294 O O . LYS A 1 169 ? -9.751 -8.563 25.093 1.00 51.62 169 LYS A O 1
ATOM 1299 N N . THR A 1 170 ? -11.549 -8.483 26.481 1.00 58.66 170 THR A N 1
ATOM 1300 C CA . THR A 1 170 ? -11.273 -7.275 27.286 1.00 58.66 170 THR A CA 1
ATOM 1301 C C . THR A 1 170 ? -9.932 -6.625 26.944 1.00 58.66 170 THR A C 1
ATOM 1303 O O . THR A 1 170 ? -8.947 -6.853 27.645 1.00 58.66 170 THR A O 1
ATOM 1306 N N . THR A 1 171 ? -9.882 -5.897 25.824 1.00 54.16 171 THR A N 1
ATOM 1307 C CA . THR A 1 171 ? -8.658 -5.242 25.360 1.00 54.16 171 THR A CA 1
ATOM 1308 C C . THR A 1 171 ? -8.223 -4.331 26.481 1.00 54.16 171 THR A C 1
ATOM 1310 O O . THR A 1 171 ? -8.984 -3.441 26.884 1.00 54.16 171 THR A O 1
ATOM 1313 N N . SER A 1 172 ? -7.056 -4.615 27.054 1.00 76.38 172 SER A N 1
ATOM 1314 C CA . SER A 1 172 ? -6.548 -3.798 28.139 1.00 76.38 172 SER A CA 1
ATOM 1315 C C . SER A 1 172 ? -6.414 -2.376 27.610 1.00 76.38 172 SER A C 1
ATOM 1317 O O . SER A 1 172 ? -6.078 -2.144 26.447 1.00 76.38 172 SER A O 1
ATOM 1319 N N . TRP A 1 173 ? -6.709 -1.395 28.455 1.00 72.44 173 TRP A N 1
ATOM 1320 C CA . TRP A 1 173 ? -6.637 0.012 28.063 1.00 72.44 173 TRP A CA 1
ATOM 1321 C C . TRP A 1 173 ? -5.252 0.388 27.495 1.00 72.44 173 TRP A C 1
ATOM 1323 O O . TRP A 1 173 ? -5.142 1.234 26.613 1.00 72.44 173 TRP A O 1
ATOM 1333 N N . THR A 1 174 ? -4.205 -0.321 27.926 1.00 71.00 174 THR A N 1
ATOM 1334 C CA . THR A 1 174 ? -2.837 -0.215 27.406 1.00 71.00 174 THR A CA 1
ATOM 1335 C C . THR A 1 174 ? -2.687 -0.674 25.952 1.00 71.00 174 THR A C 1
ATOM 1337 O O . THR A 1 174 ? -1.937 -0.062 25.202 1.00 71.00 174 THR A O 1
ATOM 1340 N N . GLU A 1 175 ? -3.414 -1.701 25.516 1.00 67.50 175 GLU A N 1
ATOM 1341 C CA . GLU A 1 175 ? -3.386 -2.200 24.137 1.00 67.50 175 GLU A CA 1
ATOM 1342 C C . GLU A 1 175 ? -4.123 -1.241 23.191 1.00 67.50 175 GLU A C 1
ATOM 1344 O O . GLU A 1 175 ? -3.652 -0.952 22.093 1.00 67.50 175 GLU A O 1
ATOM 1349 N N . LEU A 1 176 ? -5.222 -0.644 23.669 1.00 70.12 176 LEU A N 1
ATOM 1350 C CA . LEU A 1 176 ? -5.899 0.473 23.002 1.00 70.12 176 LEU A CA 1
ATOM 1351 C C . LEU A 1 176 ? -4.992 1.699 22.882 1.00 70.12 176 LEU A C 1
ATOM 1353 O O . LEU A 1 176 ? -4.937 2.314 21.819 1.00 70.12 176 LEU A O 1
ATOM 1357 N N . LEU A 1 177 ? -4.255 2.034 23.943 1.00 70.62 177 LEU A N 1
ATOM 1358 C CA . LEU A 1 177 ? -3.266 3.106 23.908 1.00 70.62 177 LEU A CA 1
ATOM 1359 C C . LEU A 1 177 ? -2.167 2.818 22.891 1.00 70.62 177 LEU A C 1
ATOM 1361 O O . LEU A 1 177 ? -1.886 3.681 22.071 1.00 70.62 177 LEU A O 1
ATOM 1365 N N . HIS A 1 178 ? -1.582 1.620 22.892 1.00 71.56 178 HIS A N 1
ATOM 1366 C CA . HIS A 1 178 ? -0.561 1.242 21.914 1.00 71.56 178 HIS A CA 1
ATOM 1367 C C . HIS A 1 178 ? -1.097 1.252 20.482 1.00 71.56 178 HIS A C 1
ATOM 1369 O O . HIS A 1 178 ? -0.400 1.690 19.570 1.00 71.56 178 HIS A O 1
ATOM 1375 N N . TYR A 1 179 ? -2.346 0.839 20.280 1.00 70.56 179 TYR A N 1
ATOM 1376 C CA . TYR A 1 179 ? -3.004 0.895 18.980 1.00 70.56 179 TYR A CA 1
ATOM 1377 C C . TYR A 1 179 ? -3.243 2.332 18.501 1.00 70.56 179 TYR A C 1
ATOM 1379 O O . TYR A 1 179 ? -3.050 2.640 17.326 1.00 70.56 179 TYR A O 1
ATOM 1387 N N . VAL A 1 180 ? -3.646 3.228 19.405 1.00 69.19 180 VAL A N 1
ATOM 1388 C CA . VAL A 1 180 ? -3.863 4.647 19.091 1.00 69.19 180 VAL A CA 1
ATOM 1389 C C . VAL A 1 180 ? -2.531 5.377 18.901 1.00 69.19 180 VAL A C 1
ATOM 1391 O O . VAL A 1 180 ? -2.446 6.224 18.018 1.00 69.19 180 VAL A O 1
ATOM 1394 N N . LEU A 1 181 ? -1.499 5.033 19.678 1.00 69.19 181 LEU A N 1
ATOM 1395 C CA . LEU A 1 181 ? -0.162 5.637 19.637 1.00 69.19 181 LEU A CA 1
ATOM 1396 C C . LEU A 1 181 ? 0.706 5.126 18.478 1.00 69.19 181 LEU A C 1
ATOM 1398 O O . LEU A 1 181 ? 1.580 5.853 18.020 1.00 69.19 181 LEU A O 1
ATOM 1402 N N . GLY A 1 182 ? 0.475 3.903 17.992 1.00 71.31 182 GLY A N 1
ATOM 1403 C CA . GLY A 1 182 ? 1.278 3.281 16.934 1.00 71.31 182 GLY A CA 1
ATOM 1404 C C . GLY A 1 182 ? 1.011 3.809 15.520 1.00 71.31 182 GLY A C 1
ATOM 1405 O O . GLY A 1 182 ? 1.810 3.561 14.620 1.00 71.31 182 GLY A O 1
ATOM 1406 N N . ASP A 1 183 ? -0.088 4.537 15.307 1.00 76.06 183 ASP A N 1
ATOM 1407 C CA . ASP A 1 183 ? -0.432 5.121 14.009 1.00 76.06 183 ASP A CA 1
ATOM 1408 C C . ASP A 1 183 ? -0.448 6.652 14.106 1.00 76.06 183 ASP A C 1
ATOM 1410 O O . ASP A 1 183 ? -1.364 7.270 14.650 1.00 76.06 183 ASP A O 1
ATOM 1414 N N . GLU A 1 184 ? 0.584 7.268 13.540 1.00 73.12 184 GLU A N 1
ATOM 1415 C CA . GLU A 1 184 ? 0.889 8.702 13.599 1.00 73.12 184 GLU A CA 1
ATOM 1416 C C . GLU A 1 184 ? -0.224 9.596 13.015 1.00 73.12 184 GLU A C 1
ATOM 1418 O O . GLU A 1 184 ? -0.347 10.779 13.340 1.00 73.12 184 GLU A O 1
ATOM 1423 N N . ARG A 1 185 ? -1.091 9.029 12.166 1.00 68.56 185 ARG A N 1
ATOM 1424 C CA . ARG A 1 185 ? -2.282 9.721 11.647 1.00 68.56 185 ARG A CA 1
ATOM 1425 C C . ARG A 1 185 ? -3.451 9.681 12.631 1.00 68.56 185 ARG A C 1
ATOM 1427 O O . ARG A 1 185 ? -4.246 10.621 12.688 1.00 68.56 185 ARG A O 1
ATOM 1434 N N . ARG A 1 186 ? -3.567 8.609 13.416 1.00 72.31 186 ARG A N 1
ATOM 1435 C CA . ARG A 1 186 ? -4.624 8.441 14.422 1.00 72.31 186 ARG A CA 1
ATOM 1436 C C . ARG A 1 186 ? -4.303 9.204 15.692 1.00 72.31 186 ARG A C 1
ATOM 1438 O O . ARG A 1 186 ? -5.221 9.791 16.257 1.00 72.31 186 ARG A O 1
ATOM 1445 N N . THR A 1 187 ? -3.029 9.290 16.077 1.00 76.75 187 THR A N 1
ATOM 1446 C CA . THR A 1 187 ? -2.589 10.157 17.178 1.00 76.75 187 THR A CA 1
ATOM 1447 C C . THR A 1 187 ? -2.956 11.608 16.917 1.00 76.75 187 THR A C 1
ATOM 1449 O O . THR A 1 187 ? -3.527 12.233 17.798 1.00 76.75 187 THR A O 1
ATOM 1452 N N . ARG A 1 188 ? -2.752 12.138 15.703 1.00 76.12 188 ARG A N 1
ATOM 1453 C CA . ARG A 1 188 ? -3.152 13.520 15.378 1.00 76.12 188 ARG A CA 1
ATOM 1454 C C . ARG A 1 188 ? -4.652 13.756 15.549 1.00 76.12 188 ARG A C 1
ATOM 1456 O O . ARG A 1 188 ? -5.039 14.722 16.196 1.00 76.12 188 ARG A O 1
ATOM 1463 N N . ARG A 1 189 ? -5.504 12.857 15.042 1.00 76.75 189 ARG A N 1
ATOM 1464 C CA . ARG A 1 189 ? -6.966 12.966 15.223 1.00 76.75 189 ARG A CA 1
ATOM 1465 C C . ARG A 1 189 ? -7.384 12.812 16.685 1.00 76.75 189 ARG A C 1
ATOM 1467 O O . ARG A 1 189 ? -8.240 13.554 17.155 1.00 76.75 189 ARG A O 1
ATOM 1474 N N . ALA A 1 190 ? -6.766 11.880 17.407 1.00 79.88 190 ALA A N 1
ATOM 1475 C CA . ALA A 1 190 ? -7.011 11.692 18.830 1.00 79.88 190 ALA A CA 1
ATOM 1476 C C . ALA A 1 190 ? -6.600 12.934 19.628 1.00 79.88 190 ALA A C 1
ATOM 1478 O O . ALA A 1 190 ? -7.369 13.381 20.465 1.00 79.88 190 ALA A O 1
ATOM 1479 N N . VAL A 1 191 ? -5.451 13.541 19.325 1.00 84.25 191 VAL A N 1
ATOM 1480 C CA . VAL A 1 191 ? -4.968 14.772 19.965 1.00 84.25 191 VAL A CA 1
ATOM 1481 C C . VAL A 1 191 ? -5.903 15.946 19.673 1.00 84.25 191 VAL A C 1
ATOM 1483 O O . VAL A 1 191 ? -6.261 16.660 20.604 1.00 84.25 191 VAL A O 1
ATOM 1486 N N . ILE A 1 192 ? -6.385 16.097 18.433 1.00 88.69 192 ILE A N 1
ATOM 1487 C CA . ILE A 1 192 ? -7.365 17.139 18.072 1.00 88.69 192 ILE A CA 1
ATOM 1488 C C . ILE A 1 192 ? -8.656 17.009 18.891 1.00 88.69 192 ILE A C 1
ATOM 1490 O O . ILE A 1 192 ? -9.230 18.024 19.268 1.00 88.69 192 ILE A O 1
ATOM 1494 N N . LEU A 1 193 ? -9.101 15.789 19.207 1.00 86.75 193 LEU A N 1
ATOM 1495 C CA . LEU A 1 193 ? -10.269 15.565 20.069 1.00 86.75 193 LEU A CA 1
ATOM 1496 C C . LEU A 1 193 ? -9.941 15.640 21.565 1.00 86.75 193 LEU A C 1
ATOM 1498 O O . LEU A 1 193 ? -10.795 16.009 22.367 1.00 86.75 193 LEU A O 1
ATOM 1502 N N . LEU A 1 194 ? -8.715 15.307 21.958 1.00 87.62 194 LEU A N 1
ATOM 1503 C CA . LEU A 1 194 ? -8.300 15.275 23.356 1.00 87.62 194 LEU A CA 1
ATOM 1504 C C . LEU A 1 194 ? -8.066 16.686 23.902 1.00 87.62 194 LEU A C 1
ATOM 1506 O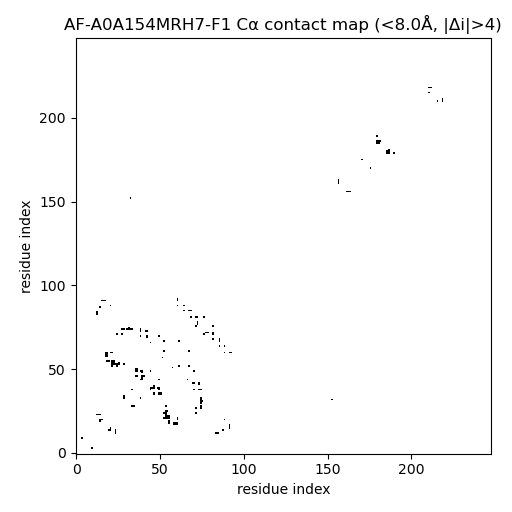 O . LEU A 1 194 ? -8.425 16.941 25.044 1.00 87.62 194 LEU A O 1
ATOM 1510 N N . ILE A 1 195 ? -7.562 17.614 23.082 1.00 89.88 195 ILE A N 1
ATOM 1511 C CA . ILE A 1 195 ? -7.368 19.026 23.448 1.00 89.88 195 ILE A CA 1
ATOM 1512 C C . ILE A 1 195 ? -8.670 19.708 23.927 1.00 89.88 195 ILE A C 1
ATOM 1514 O O . ILE A 1 195 ? -8.675 20.247 25.032 1.00 89.88 195 ILE A O 1
ATOM 1518 N N . PRO A 1 196 ? -9.795 19.702 23.185 1.00 92.69 196 PRO A N 1
ATOM 1519 C CA . PRO A 1 196 ? -11.018 20.349 23.657 1.00 92.69 196 PRO A CA 1
ATOM 1520 C C . PRO A 1 196 ? -11.593 19.658 24.898 1.00 92.69 196 PRO A C 1
ATOM 1522 O O . PRO A 1 196 ? -12.124 20.330 25.780 1.00 92.69 196 PRO A O 1
ATOM 1525 N N . VAL A 1 197 ? -11.444 18.334 25.015 1.00 91.75 197 VAL A N 1
ATOM 1526 C CA . VAL A 1 197 ? -11.894 17.583 26.197 1.00 91.75 197 VAL A CA 1
ATOM 1527 C C . VAL A 1 197 ? -11.073 17.954 27.433 1.00 91.75 197 VAL A C 1
ATOM 1529 O O . VAL A 1 197 ? -11.651 18.174 28.497 1.00 91.75 197 VAL A O 1
ATOM 1532 N N . THR A 1 198 ? -9.747 18.072 27.321 1.00 91.25 198 THR A N 1
ATOM 1533 C CA . THR A 1 198 ? -8.897 18.471 28.453 1.00 91.25 198 THR A CA 1
ATOM 1534 C C . THR A 1 198 ? -9.144 19.917 28.862 1.00 91.25 198 THR A C 1
ATOM 1536 O O . THR A 1 198 ? -9.238 20.186 30.058 1.00 91.25 198 THR A O 1
ATOM 1539 N N . VAL A 1 199 ? -9.334 20.833 27.906 1.00 94.81 199 VAL A N 1
ATOM 1540 C CA . VAL A 1 199 ? -9.694 22.234 28.185 1.00 94.81 199 VAL A CA 1
ATOM 1541 C C . VAL A 1 199 ? -11.052 22.327 28.888 1.00 94.81 199 VAL A C 1
ATOM 1543 O O . VAL A 1 199 ? -11.183 23.055 29.872 1.00 94.81 199 VAL A O 1
ATOM 1546 N N . LEU A 1 200 ? -12.048 21.554 28.447 1.00 95.00 200 LEU A N 1
ATOM 1547 C CA . LEU A 1 200 ? -13.370 21.516 29.074 1.00 95.00 200 LEU A CA 1
ATOM 1548 C C . LEU A 1 200 ? -13.306 20.971 30.508 1.00 95.00 200 LEU A C 1
ATOM 1550 O O . LEU A 1 200 ? -13.884 21.567 31.416 1.00 95.00 200 LEU A O 1
ATOM 1554 N N . LEU A 1 201 ? -12.570 19.878 30.735 1.00 92.69 201 LEU A N 1
ATOM 1555 C CA . LEU A 1 201 ? -12.374 19.321 32.077 1.00 92.69 201 LEU A CA 1
ATOM 1556 C C . LEU A 1 201 ? -11.646 20.302 33.000 1.00 92.69 201 LEU A C 1
ATOM 1558 O O . LEU A 1 201 ? -12.063 20.484 34.143 1.00 92.69 201 LEU A O 1
ATOM 1562 N N . LEU A 1 202 ? -10.604 20.971 32.503 1.00 95.88 202 LEU A N 1
ATOM 1563 C CA . LEU A 1 202 ? -9.888 21.996 33.257 1.00 95.88 202 LEU A CA 1
ATOM 1564 C C . LEU A 1 202 ? -10.819 23.158 33.637 1.00 95.88 202 LEU A C 1
ATOM 1566 O O . LEU A 1 202 ? -10.824 23.585 34.790 1.00 95.88 202 LEU A O 1
ATOM 1570 N N . GLY A 1 203 ? -11.663 23.612 32.706 1.00 95.25 203 GLY A N 1
ATOM 1571 C CA . GLY A 1 203 ? -12.668 24.646 32.960 1.00 95.25 203 GLY A CA 1
ATOM 1572 C C . GLY A 1 203 ? -13.664 24.256 34.056 1.00 95.25 203 GLY A C 1
ATOM 1573 O O . GLY A 1 203 ? -13.949 25.063 34.943 1.00 95.25 203 GLY A O 1
ATOM 1574 N N . ILE A 1 204 ? -14.140 23.006 34.055 1.00 91.88 204 ILE A N 1
ATOM 1575 C CA . ILE A 1 204 ? -15.024 22.480 35.109 1.00 91.88 204 ILE A CA 1
ATOM 1576 C C . ILE A 1 204 ? -14.318 22.501 36.470 1.00 91.88 204 ILE A C 1
ATOM 1578 O O . ILE A 1 204 ? -14.901 22.957 37.454 1.00 91.88 204 ILE A O 1
ATOM 1582 N N . VAL A 1 205 ? -13.060 22.056 36.539 1.00 92.31 205 VAL A N 1
ATOM 1583 C CA . VAL A 1 205 ? -12.278 22.060 37.787 1.00 92.31 205 VAL A CA 1
ATOM 1584 C C . VAL A 1 205 ? -12.076 23.487 38.307 1.00 92.31 205 VAL A C 1
ATOM 1586 O O . VAL A 1 205 ? -12.302 23.738 39.492 1.00 92.31 205 VAL A O 1
ATOM 1589 N N . CYS A 1 206 ? -11.728 24.440 37.438 1.00 95.31 206 CYS A N 1
ATOM 1590 C CA . CYS A 1 206 ? -11.592 25.849 37.813 1.00 95.31 206 CYS A CA 1
ATOM 1591 C C . CYS A 1 206 ? -12.910 26.447 38.329 1.00 95.31 206 CYS A C 1
ATOM 1593 O O . CYS A 1 206 ? -12.907 27.152 39.339 1.00 95.31 206 CYS A O 1
ATOM 1595 N N . ALA A 1 207 ? -14.041 26.144 37.686 1.00 90.69 207 ALA A N 1
ATOM 1596 C CA . ALA A 1 207 ? -15.353 26.610 38.129 1.00 90.69 207 ALA A CA 1
ATOM 1597 C C . ALA A 1 207 ? -15.723 26.049 39.512 1.00 90.69 207 ALA A C 1
ATOM 1599 O O . ALA A 1 207 ? -16.199 26.793 40.372 1.00 90.69 207 ALA A O 1
ATOM 1600 N N . LEU A 1 208 ? -15.456 24.761 39.753 1.00 87.06 208 LEU A N 1
ATOM 1601 C CA . LEU A 1 208 ? -15.679 24.124 41.053 1.00 87.06 208 LEU A CA 1
ATOM 1602 C C . LEU A 1 208 ? -14.799 24.735 42.151 1.00 87.06 208 LEU A C 1
ATOM 1604 O O . LEU A 1 208 ? -15.300 25.004 43.242 1.00 87.06 208 LEU A O 1
ATOM 1608 N N . ALA A 1 209 ? -13.524 25.012 41.863 1.00 90.94 209 ALA A N 1
ATOM 1609 C CA . ALA A 1 209 ? -12.625 25.680 42.804 1.00 90.94 209 ALA A CA 1
ATOM 1610 C C . ALA A 1 209 ? -13.107 27.101 43.143 1.00 90.94 209 ALA A C 1
ATOM 1612 O O . ALA A 1 209 ? -13.143 27.484 44.311 1.00 90.94 209 ALA A O 1
ATOM 1613 N N . PHE A 1 210 ? -13.550 27.867 42.143 1.00 93.25 210 PHE A N 1
ATOM 1614 C CA . PHE A 1 210 ? -14.101 29.205 42.359 1.00 93.25 210 PHE A CA 1
ATOM 1615 C C . PHE A 1 210 ? -15.383 29.179 43.204 1.00 93.25 210 PHE A C 1
ATOM 1617 O O . PHE A 1 210 ? -15.536 29.980 44.128 1.00 93.25 210 PHE A O 1
ATOM 1624 N N . LEU A 1 211 ? -16.286 28.230 42.934 1.00 86.25 211 LEU A N 1
ATOM 1625 C CA . LEU A 1 211 ? -17.485 27.988 43.744 1.00 86.25 211 LEU A CA 1
ATOM 1626 C C . LEU A 1 211 ? -17.132 27.639 45.194 1.00 86.25 211 LEU A C 1
ATOM 1628 O O . LEU A 1 211 ? -17.772 28.155 46.107 1.00 86.25 211 LEU A O 1
ATOM 1632 N N . ALA A 1 212 ? -16.099 26.820 45.409 1.00 85.06 212 ALA A N 1
ATOM 1633 C CA . ALA A 1 212 ? -15.647 26.440 46.744 1.00 85.06 212 ALA A CA 1
ATOM 1634 C C . ALA A 1 212 ? -15.143 27.641 47.555 1.00 85.06 212 ALA A C 1
ATOM 1636 O O . ALA A 1 212 ? -15.465 27.765 48.734 1.00 85.06 212 ALA A O 1
ATOM 1637 N N . VAL A 1 213 ? -14.401 28.548 46.912 1.00 93.06 213 VAL A N 1
ATOM 1638 C CA . VAL A 1 213 ? -13.885 29.763 47.556 1.00 93.06 213 VAL A CA 1
ATOM 1639 C C . VAL A 1 213 ? -15.004 30.770 47.824 1.00 93.06 213 VAL A C 1
ATOM 1641 O O . VAL A 1 213 ? -15.048 31.371 48.895 1.00 93.06 213 VAL A O 1
ATOM 1644 N N . LYS A 1 214 ? -15.919 30.968 46.867 1.00 92.81 214 LYS A N 1
ATOM 1645 C CA . LYS A 1 214 ? -16.939 32.023 46.956 1.00 92.81 214 LYS A CA 1
ATOM 1646 C C . LYS A 1 214 ? -18.156 31.628 47.799 1.00 92.81 214 LYS A C 1
ATOM 1648 O O . LYS A 1 214 ? -18.783 32.504 48.388 1.00 92.81 214 LYS A O 1
ATOM 1653 N N . MET A 1 215 ? -18.517 30.344 47.841 1.00 90.06 215 MET A N 1
ATOM 1654 C CA . MET A 1 215 ? -19.701 29.844 48.553 1.00 90.06 215 MET A CA 1
ATOM 1655 C C . MET A 1 215 ? -19.417 28.500 49.257 1.00 90.06 215 MET A C 1
ATOM 1657 O O . MET A 1 215 ? -19.890 27.443 48.822 1.00 90.06 215 MET A O 1
ATOM 1661 N N . PRO A 1 216 ? -18.670 28.509 50.376 1.00 87.19 216 PRO A N 1
ATOM 1662 C CA . PRO A 1 216 ? -18.253 27.282 51.059 1.00 87.19 216 PRO A CA 1
ATOM 1663 C C . PRO A 1 216 ? -19.424 26.479 51.650 1.00 87.19 216 PRO A C 1
ATOM 1665 O O . PRO A 1 216 ? -19.340 25.259 51.772 1.00 87.19 216 PRO A O 1
ATOM 1668 N N . THR A 1 217 ? -20.546 27.126 51.976 1.00 89.00 217 THR A N 1
ATOM 1669 C CA . THR A 1 217 ? -21.715 26.471 52.588 1.00 89.00 217 THR A CA 1
ATOM 1670 C C . THR A 1 217 ? -22.597 25.717 51.588 1.00 89.00 217 THR A C 1
ATOM 1672 O O . THR A 1 217 ? -23.311 24.799 51.984 1.00 89.00 217 THR A O 1
ATOM 1675 N N . THR A 1 218 ? -22.536 26.039 50.291 1.00 79.94 218 THR A N 1
ATOM 1676 C CA . THR A 1 218 ? -23.373 25.404 49.250 1.00 79.94 218 THR A CA 1
ATOM 1677 C C . THR A 1 218 ? -22.679 24.255 48.514 1.00 79.94 218 THR A C 1
ATOM 1679 O O . THR A 1 218 ? -23.345 23.443 47.873 1.00 79.94 218 THR A O 1
ATOM 1682 N N . MET A 1 219 ? -21.352 24.139 48.634 1.00 75.00 219 MET A N 1
ATOM 1683 C CA . MET A 1 219 ? -20.537 23.048 48.077 1.00 75.00 219 MET A CA 1
ATOM 1684 C C . MET A 1 219 ? -21.087 21.628 48.326 1.00 75.00 219 MET A C 1
ATOM 1686 O O . MET A 1 219 ? -21.217 20.883 47.351 1.00 75.00 219 MET A O 1
ATOM 1690 N N . PRO A 1 220 ? -21.452 21.217 49.561 1.00 78.19 220 PRO A N 1
ATOM 1691 C CA . PRO A 1 220 ? -21.863 19.833 49.813 1.00 78.19 220 PRO A CA 1
ATOM 1692 C C . PRO A 1 220 ? -23.162 19.447 49.090 1.00 78.19 220 PRO A C 1
ATOM 1694 O O . PRO A 1 220 ? -23.300 18.307 48.651 1.00 78.19 220 PRO A O 1
ATOM 1697 N N . LEU A 1 221 ? -24.084 20.396 48.892 1.00 80.38 221 LEU A N 1
ATOM 1698 C CA . LEU A 1 221 ? -25.333 20.169 48.156 1.00 80.38 221 LEU A CA 1
ATOM 1699 C C . LEU A 1 221 ? -25.085 19.979 46.653 1.00 80.38 221 LEU A C 1
ATOM 1701 O O . LEU A 1 221 ? -25.663 19.083 46.038 1.00 80.38 221 LEU A O 1
ATOM 1705 N N . VAL A 1 222 ? -24.187 20.776 46.068 1.00 78.25 222 VAL A N 1
ATOM 1706 C CA . VAL A 1 222 ? -23.834 20.682 44.641 1.00 78.25 222 VAL A CA 1
ATOM 1707 C C . VAL A 1 222 ? -23.068 19.391 44.348 1.00 78.25 222 VAL A C 1
ATOM 1709 O O . VAL A 1 222 ? -23.364 18.701 43.372 1.00 78.25 222 VAL A O 1
ATOM 1712 N N . VAL A 1 223 ? -22.129 19.014 45.220 1.00 80.75 223 VAL A N 1
ATOM 1713 C CA . VAL A 1 223 ? -21.366 17.764 45.093 1.00 80.75 223 VAL A CA 1
ATOM 1714 C C . VAL A 1 223 ? -22.284 16.545 45.236 1.00 80.75 223 VAL A C 1
ATOM 1716 O O . VAL A 1 223 ? -22.194 15.619 44.430 1.00 80.75 223 VAL A O 1
ATOM 1719 N N . ALA A 1 224 ? -23.225 16.558 46.186 1.00 81.38 224 ALA A N 1
ATOM 1720 C CA . ALA A 1 224 ? -24.211 15.487 46.342 1.00 81.38 224 ALA A CA 1
ATOM 1721 C C . ALA A 1 224 ? -25.157 15.363 45.129 1.00 81.38 224 ALA A C 1
ATOM 1723 O O . ALA A 1 224 ? -25.500 14.248 44.717 1.00 81.38 224 ALA A O 1
ATOM 1724 N N . GLY A 1 225 ? -25.542 16.493 44.525 1.00 82.94 225 GLY A N 1
ATOM 1725 C CA . GLY A 1 225 ? -26.355 16.532 43.309 1.00 82.94 225 GLY A CA 1
ATOM 1726 C C . GLY A 1 225 ? -25.625 15.989 42.078 1.00 82.94 225 GLY A C 1
ATOM 1727 O O . GLY A 1 225 ? -26.188 15.179 41.345 1.00 82.94 225 GLY A O 1
ATOM 1728 N N . LEU A 1 226 ? -24.358 16.366 41.875 1.00 81.62 226 LEU A N 1
ATOM 1729 C CA . LEU A 1 226 ? -23.548 15.911 40.736 1.00 81.62 226 LEU A CA 1
ATOM 1730 C C . LEU A 1 226 ? -23.103 14.449 40.857 1.00 81.62 226 LEU A C 1
ATOM 1732 O O . LEU A 1 226 ? -23.016 13.746 39.849 1.00 81.62 226 LEU A O 1
ATOM 1736 N N . LEU A 1 227 ? -22.846 13.966 42.074 1.00 83.00 227 LEU A N 1
ATOM 1737 C CA . LEU A 1 227 ? -22.453 12.574 42.296 1.00 83.00 227 LEU A CA 1
ATOM 1738 C C . LEU A 1 227 ? -23.639 11.606 42.277 1.00 83.00 227 LEU A C 1
ATOM 1740 O O . LEU A 1 227 ? -23.434 10.428 41.997 1.00 83.00 227 LEU A O 1
ATOM 1744 N N . SER A 1 228 ? -24.873 12.062 42.516 1.00 87.06 228 SER A N 1
ATOM 1745 C CA . SER A 1 228 ? -26.053 11.181 42.536 1.00 87.06 228 SER A CA 1
ATOM 1746 C C . SER A 1 228 ? -26.269 10.395 41.232 1.00 87.06 228 SER A C 1
ATOM 1748 O O . SER A 1 228 ? -26.401 9.171 41.306 1.00 87.06 228 SER A O 1
ATOM 1750 N N . PRO A 1 229 ? -26.244 11.011 40.033 1.00 82.56 229 PRO A N 1
ATOM 1751 C CA . PRO A 1 229 ? -26.365 10.279 38.772 1.00 82.56 229 PRO A CA 1
ATOM 1752 C C . PRO A 1 229 ? -25.220 9.285 38.551 1.00 82.56 229 PRO A C 1
ATOM 1754 O O . PRO A 1 229 ? -25.433 8.192 38.029 1.00 82.56 229 PRO A O 1
ATOM 1757 N N . LEU A 1 230 ? -24.006 9.645 38.973 1.00 78.88 230 LEU A N 1
ATOM 1758 C CA . LEU A 1 230 ? -22.797 8.851 38.756 1.00 78.88 230 LEU A CA 1
ATOM 1759 C C . LEU A 1 230 ? -22.744 7.639 39.700 1.00 78.88 230 LEU A C 1
ATOM 1761 O O . LEU A 1 230 ? -22.447 6.519 39.290 1.00 78.88 230 LEU A O 1
ATOM 1765 N N . LEU A 1 231 ? -23.146 7.822 40.957 1.00 81.81 231 LEU A N 1
ATOM 1766 C CA . LEU A 1 231 ? -23.348 6.725 41.900 1.00 81.81 231 LEU A CA 1
ATOM 1767 C C . LEU A 1 231 ? -24.509 5.824 41.468 1.00 81.81 231 LEU A C 1
ATOM 1769 O O . LEU A 1 231 ? -24.426 4.603 41.619 1.00 81.81 231 LEU A O 1
ATOM 1773 N N . PHE A 1 232 ? -25.570 6.390 40.887 1.00 83.12 232 PHE A N 1
ATOM 1774 C CA . PHE A 1 232 ? -26.697 5.614 40.372 1.00 83.12 232 PHE A CA 1
ATOM 1775 C C . PHE A 1 232 ? -26.293 4.721 39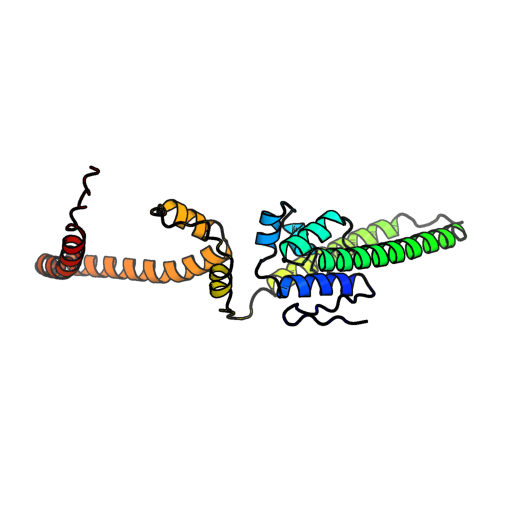.189 1.00 83.12 232 PHE A C 1
ATOM 1777 O O . PHE A 1 232 ? -26.684 3.551 39.141 1.00 83.12 232 PHE A O 1
ATOM 1784 N N . THR A 1 233 ? -25.466 5.219 38.263 1.00 78.62 233 THR A N 1
ATOM 1785 C CA . THR A 1 233 ? -24.960 4.421 37.134 1.00 78.62 233 THR A CA 1
ATOM 1786 C C . THR A 1 233 ? -23.964 3.353 37.584 1.00 78.62 233 THR A C 1
ATOM 1788 O O . THR A 1 233 ? -24.087 2.200 37.164 1.00 78.62 233 THR A O 1
ATOM 1791 N N . LEU A 1 234 ? -23.051 3.674 38.509 1.00 77.50 234 LEU A N 1
ATOM 1792 C CA . LEU A 1 234 ? -22.119 2.700 39.089 1.00 77.50 234 LEU A CA 1
ATOM 1793 C C . LEU A 1 234 ? -22.851 1.580 39.839 1.00 77.50 234 LEU A C 1
ATOM 1795 O O . LEU A 1 234 ? -22.537 0.402 39.656 1.00 77.50 234 LEU A O 1
ATOM 1799 N N . ARG A 1 235 ? -23.886 1.909 40.622 1.00 82.12 235 ARG A N 1
ATOM 1800 C CA . ARG A 1 235 ? -24.671 0.916 41.375 1.00 82.12 235 ARG A CA 1
ATOM 1801 C C . ARG A 1 235 ? -25.398 -0.074 40.463 1.00 82.12 235 ARG A C 1
ATOM 1803 O O . ARG A 1 235 ? -25.580 -1.232 40.843 1.00 82.12 235 ARG A O 1
ATOM 1810 N N . ARG A 1 236 ? -25.793 0.349 39.258 1.00 78.50 236 ARG A N 1
ATOM 1811 C CA . ARG A 1 236 ? -26.515 -0.496 38.293 1.00 78.50 236 ARG A CA 1
ATOM 1812 C C . ARG A 1 236 ? -25.628 -1.576 37.665 1.00 78.50 236 ARG A C 1
ATOM 1814 O O . ARG A 1 236 ? -26.134 -2.647 37.342 1.00 78.50 236 ARG A O 1
ATOM 1821 N N . ASN A 1 237 ? -24.321 -1.337 37.558 1.00 68.62 237 ASN A N 1
ATOM 1822 C CA . ASN A 1 237 ? -23.379 -2.285 36.952 1.00 68.62 237 ASN A CA 1
ATOM 1823 C C . ASN A 1 237 ? -22.892 -3.398 37.897 1.00 68.62 237 ASN A C 1
ATOM 1825 O O . ASN A 1 237 ? -22.381 -4.408 37.424 1.00 68.62 237 ASN A O 1
ATOM 1829 N N . VAL A 1 238 ? -23.087 -3.274 39.213 1.00 75.12 238 VAL A N 1
ATOM 1830 C CA . VAL A 1 238 ? -22.540 -4.233 40.196 1.00 75.12 238 VAL A CA 1
ATOM 1831 C C . VAL A 1 238 ? -23.380 -5.516 40.341 1.00 75.12 238 VAL A C 1
ATOM 1833 O O . VAL A 1 238 ? -22.906 -6.510 40.884 1.00 75.12 238 VAL A O 1
ATOM 1836 N N . ARG A 1 239 ? -24.617 -5.572 39.830 1.00 57.78 239 ARG A N 1
ATOM 1837 C CA . ARG A 1 239 ? -25.511 -6.729 40.042 1.00 57.78 239 ARG A CA 1
ATOM 1838 C C . ARG A 1 239 ? -25.793 -7.521 38.768 1.00 57.78 239 ARG A C 1
ATOM 1840 O O . ARG A 1 239 ? -26.897 -7.478 38.236 1.00 57.78 239 ARG A O 1
ATOM 1847 N N . LYS A 1 240 ? -24.832 -8.331 38.326 1.00 64.38 240 LYS A N 1
ATOM 1848 C CA . LYS A 1 240 ? -25.141 -9.559 37.575 1.00 64.38 240 LYS A CA 1
ATOM 1849 C C . LYS A 1 240 ? -24.368 -10.727 38.192 1.00 64.38 240 LYS A C 1
ATOM 1851 O O . LYS A 1 240 ? -23.211 -10.928 37.829 1.00 64.38 240 LYS A O 1
ATOM 1856 N N . PRO A 1 241 ? -24.966 -11.484 39.135 1.00 63.78 241 PRO A N 1
ATOM 1857 C CA . PRO A 1 241 ? -24.358 -12.718 39.610 1.00 63.78 241 PRO A CA 1
ATOM 1858 C C . PRO A 1 241 ? -24.224 -13.672 38.422 1.00 63.78 241 PRO A C 1
ATOM 1860 O O . PRO A 1 241 ? -25.197 -13.993 37.734 1.00 63.78 241 PRO A O 1
ATOM 1863 N N . ARG A 1 242 ? -22.987 -14.073 38.141 1.00 67.12 242 ARG A N 1
ATOM 1864 C CA . ARG A 1 242 ? -22.655 -15.018 37.080 1.00 67.12 242 ARG A CA 1
ATOM 1865 C C . ARG A 1 242 ? -23.219 -16.376 37.510 1.00 67.12 242 ARG A C 1
ATOM 1867 O O . ARG A 1 242 ? -22.672 -17.002 38.410 1.00 67.12 242 ARG A O 1
ATOM 1874 N N . LYS A 1 243 ? -24.341 -16.806 36.919 1.00 69.06 243 LYS A N 1
ATOM 1875 C CA . LYS A 1 243 ? -24.848 -18.177 37.088 1.00 69.06 243 LYS A CA 1
ATOM 1876 C C . LYS A 1 243 ? -23.784 -19.133 36.550 1.00 69.06 243 LYS A C 1
ATOM 1878 O O . LYS A 1 243 ? -23.621 -19.251 35.337 1.00 69.06 243 LYS A O 1
ATOM 1883 N N . VAL A 1 244 ? -23.050 -19.773 37.453 1.00 71.62 244 VAL A N 1
ATOM 1884 C CA . VAL A 1 244 ? -22.216 -20.931 37.139 1.00 71.62 244 VAL A CA 1
ATOM 1885 C C . VAL A 1 244 ? -23.187 -22.056 36.795 1.00 71.62 244 VAL A C 1
ATOM 1887 O O . VAL A 1 244 ? -23.946 -22.500 37.652 1.00 71.62 244 VAL A O 1
ATOM 1890 N N . LYS A 1 245 ? -23.252 -22.440 35.517 1.00 69.88 245 LYS A N 1
ATOM 1891 C CA . LYS A 1 245 ? -23.941 -23.669 35.121 1.00 69.88 245 LYS A CA 1
ATOM 1892 C C . LYS A 1 245 ? -23.080 -24.829 35.610 1.00 69.88 245 LYS A C 1
ATOM 1894 O O . LYS A 1 245 ? -21.928 -24.930 35.193 1.00 69.88 245 LYS A O 1
ATOM 1899 N N . GLY A 1 246 ? -23.633 -25.626 36.522 1.00 71.94 246 GLY A N 1
ATOM 1900 C CA . GLY A 1 246 ? -23.080 -26.926 36.877 1.00 71.94 246 GLY A CA 1
ATOM 1901 C C . GLY A 1 246 ? -22.964 -27.782 35.621 1.00 71.94 246 GLY A C 1
ATOM 1902 O O . GLY A 1 246 ? -23.851 -27.755 34.766 1.00 71.94 246 GLY A O 1
ATOM 1903 N N . VAL A 1 247 ? -21.814 -28.429 35.495 1.00 66.50 247 VAL A N 1
ATOM 1904 C CA . VAL A 1 247 ? -21.559 -29.500 34.539 1.00 66.50 247 VAL A CA 1
ATOM 1905 C C . VAL A 1 247 ? -21.909 -30.776 35.293 1.00 66.50 247 VAL A C 1
ATOM 1907 O O . VAL A 1 247 ? -21.255 -31.061 36.296 1.00 66.50 247 VAL A O 1
ATOM 1910 N N . ASP A 1 248 ? -22.966 -31.445 34.842 1.00 66.56 248 ASP A N 1
ATOM 1911 C CA . ASP A 1 248 ? -23.251 -32.847 35.156 1.00 66.56 248 ASP A CA 1
ATOM 1912 C C . ASP A 1 248 ? -22.533 -33.744 34.136 1.00 66.56 248 ASP A C 1
ATOM 1914 O O . ASP A 1 248 ? -22.437 -33.322 32.954 1.00 66.56 248 ASP A O 1
#

Secondary structure (DSSP, 8-state):
-----TTS-------SSHHHHHHHHHHHHHHSSS-HHHHHHHH---HHHHHHSS-TTS-S--S-HHHHHHHHHHTT--HHHHHHHHHHHHHHHHHHHHHHHHHHHHHTTT------TTHHHHHHHHHHHHHHHHHHHHHHHTT--------SHHHHTTTS----S---S---HHHHHHHHHS-HHHHHHHHHHHHHHHHHHHHHHHHHHHHHHH-TTTHHHHHHHHHHHHHHHHHHHS----------

Solvent-accessible surface area (backbone atoms only — not comparable to full-atom values): 15259 Å² total; per-residue (Å²): 137,88,86,82,58,94,85,63,82,84,73,79,90,74,60,92,52,46,52,44,43,15,46,48,46,34,51,50,43,71,76,18,96,56,52,45,67,54,43,13,67,77,63,71,48,57,55,69,54,45,54,53,56,36,36,55,89,53,84,64,67,83,89,53,66,67,58,54,52,46,50,48,51,63,47,64,52,51,72,69,57,48,50,54,54,50,50,51,52,51,52,53,51,52,54,54,49,52,54,51,60,55,50,56,64,57,54,73,76,68,77,85,80,95,84,74,79,71,65,58,56,58,53,54,54,52,52,53,56,54,56,57,55,54,56,57,56,52,62,68,64,75,76,72,80,89,78,95,78,94,65,74,67,80,66,59,52,74,76,68,77,55,70,65,93,74,68,89,62,82,75,48,71,66,56,54,46,49,59,42,64,71,35,75,70,50,36,53,57,50,46,65,55,44,52,61,51,52,53,50,52,49,51,52,51,52,51,52,52,51,44,44,74,76,39,64,86,55,42,67,62,53,52,53,59,66,44,47,64,55,52,53,55,55,61,64,70,74,75,69,84,78,80,78,76,82,83,130

Radius of gyration: 30.7 Å; Cα contacts (8 Å, |Δi|>4): 105; chains: 1; bounding box: 68×65×84 Å

Sequence (248 aa):
MTTTIPGEQQLVFDASDATEFRALLGRILADSPLSCGQISIKTGMPRSTAYSLPDTKRPGLPSNPDQVRAFVKACGLTPTQIDLVMDLWTKLHRATENVRSSGDKAVSAATTSPTGRKDAADLLQQLNLAAEVEYQQDRIRSWDGDDEYRGPAAAWWTKFGATPPYSHKTTSWTELLHYVLGDERRTRRAVILLIPVTVLLLGIVCALAFLAVKMPTTMPLVVAGLLSPLLFTLRRNVRKPRKVKGVD

pLDDT: mean 76.72, std 19.63, range [32.81, 98.5]